Protein AF-0000000074068747 (afdb_homodimer)

Secondary structure (DSSP, 8-state):
-------------------------GGGG--S-GGGEEEEEEEEEE-S--SSHHHHHHHHHHHTTS--SEEEEE----SS-EEEE-TTS-EEEE----TTS---EEEEE-HHHHHH-S--EEEEE-SSSEEEEEEEEE--/-------------------------GGGG--S-GGGEEEEEEEEEE-S--SSHHHHHHHHHHHTTS--SEEEEE----SS-EEEE-TTS-EEEE----TTS---EEEEE-HHHHHH----EEEEE-SSSEEEEEEEEE--

pLDDT: mean 73.95, std 27.57, range [24.05, 98.62]

Radius of gyration: 25.62 Å; Cα contacts (8 Å, |Δi|>4): 587; chains: 2; bounding box: 151×48×39 Å

Foldseek 3Di:
DDCPVPPPDPDPPPPPPPPPPPPPVCCPVVPPPPPQDDDFFEAEDELLEQQDPVSVVVVVVVVVVDDHQKYKYKLHLHQDWDWDADPQQKIKTWDHAPPVSGMTIIMIGHNVQVVQWPDFPGWDDPDRHDIDTDTDHDRD/DDPPPPPPDPDPPPPPPPPPPPPPVCCVVVVPPPPQDDDFFEAEDELLEQQDPVSVVVVVVVVVVDDHQKYKYKLHLHQDWDWDADPQQKIKTKDHAPPVSGMTIIMIGHNVCVVQFPFWDGWDDPDRHDIDTGTDHDRD

Solvent-accessible surface area (backbone atoms only — not comparable to full-atom values): 15479 Å² total; per-residue (Å²): 136,83,82,75,76,75,76,76,72,76,80,77,72,79,72,78,69,77,71,68,80,70,81,69,63,54,74,63,65,52,69,54,70,81,82,60,58,51,74,44,31,41,28,20,33,52,53,76,43,41,66,42,70,68,40,44,50,51,49,53,61,54,49,72,75,49,88,55,35,33,32,28,32,23,28,25,29,15,82,55,69,43,78,46,75,44,94,84,44,35,35,39,33,34,36,40,22,46,98,84,52,47,32,2,18,28,35,39,34,29,36,73,42,60,72,72,33,71,33,57,58,63,69,41,70,80,46,39,41,27,25,35,36,44,40,40,44,70,64,127,138,84,79,76,76,75,75,76,73,77,78,76,72,78,71,77,68,75,71,68,81,68,81,70,62,38,72,63,66,52,69,54,69,83,80,59,58,48,75,43,31,42,27,20,33,53,53,75,43,41,65,42,70,66,40,44,49,52,49,53,61,54,49,71,74,48,88,55,34,32,33,26,31,24,28,26,29,16,83,55,70,44,77,48,75,46,94,86,46,34,36,38,33,35,36,39,22,48,98,84,52,47,31,2,21,29,36,40,34,30,36,72,40,62,71,71,24,70,34,61,59,62,74,41,69,79,45,40,43,26,25,34,36,44,36,38,42,67,66,128

Structure (mmCIF, N/CA/C/O backbone):
data_AF-0000000074068747-model_v1
#
loop_
_entity.id
_entity.type
_entity.pdbx_description
1 polymer 'Endonuclease/exonuclease/phosphatase domain-containing protein'
#
loop_
_atom_site.group_PDB
_atom_site.id
_atom_site.type_symbol
_atom_site.label_atom_id
_atom_site.label_alt_id
_atom_site.label_comp_id
_atom_site.label_asym_id
_atom_site.label_entity_id
_atom_site.label_seq_id
_atom_site.pdbx_PDB_ins_code
_atom_site.Cartn_x
_atom_site.Cartn_y
_atom_site.Cartn_z
_atom_site.occupancy
_atom_site.B_iso_or_equiv
_atom_site.auth_seq_id
_atom_site.auth_comp_id
_atom_site.auth_asym_id
_atom_site.auth_atom_id
_atom_site.pdbx_PDB_model_num
ATOM 1 N N . MET A 1 1 ? 75.938 8.883 11.5 1 28.73 1 MET A N 1
ATOM 2 C CA . MET A 1 1 ? 74.75 9.219 10.711 1 28.73 1 MET A CA 1
ATOM 3 C C . MET A 1 1 ? 73.688 8.188 10.914 1 28.73 1 MET A C 1
ATOM 5 O O . MET A 1 1 ? 73.812 7.035 10.516 1 28.73 1 MET A O 1
ATOM 9 N N . GLN A 1 2 ? 72.938 8.258 12.109 1 31.73 2 GLN A N 1
ATOM 10 C CA . GLN A 1 2 ? 72 7.379 12.758 1 31.73 2 GLN A CA 1
ATOM 11 C C . GLN A 1 2 ? 70.75 7.168 11.891 1 31.73 2 GLN A C 1
ATOM 13 O O . GLN A 1 2 ? 70.25 8.117 11.297 1 31.73 2 GLN A O 1
ATOM 18 N N . ASN A 1 3 ? 70.562 5.949 11.328 1 29.25 3 ASN A N 1
ATOM 19 C CA . ASN A 1 3 ? 69.562 5.316 10.492 1 29.25 3 ASN A CA 1
ATOM 20 C C . ASN A 1 3 ? 68.125 5.406 11.117 1 29.25 3 ASN A C 1
ATOM 22 O O . ASN A 1 3 ? 67.875 4.73 12.109 1 29.25 3 ASN A O 1
ATOM 26 N N . SER A 1 4 ? 67.562 6.613 11.312 1 29.44 4 SER A N 1
ATOM 27 C CA . SER A 1 4 ? 66.25 6.805 11.914 1 29.44 4 SER A CA 1
ATOM 28 C C . SER A 1 4 ? 65.188 6.113 11.102 1 29.44 4 SER A C 1
ATOM 30 O O . SER A 1 4 ? 64.875 6.488 9.961 1 29.44 4 SER A O 1
ATOM 32 N N . ASN A 1 5 ? 65.25 4.777 11.055 1 27.69 5 ASN A N 1
ATOM 33 C CA . ASN A 1 5 ? 64.25 4.023 10.336 1 27.69 5 ASN A CA 1
ATOM 34 C C . ASN A 1 5 ? 62.844 4.449 10.758 1 27.69 5 ASN A C 1
ATOM 36 O O . ASN A 1 5 ? 62.469 4.32 11.93 1 27.69 5 ASN A O 1
ATOM 40 N N . ARG A 1 6 ? 62.281 5.484 10.094 1 26.59 6 ARG A N 1
ATOM 41 C CA . ARG A 1 6 ? 60.938 6.02 10.195 1 26.59 6 ARG A CA 1
ATOM 42 C C . ARG A 1 6 ? 59.875 4.918 10.031 1 26.59 6 ARG A C 1
ATOM 44 O O . ARG A 1 6 ? 59.875 4.23 9.008 1 26.59 6 ARG A O 1
ATOM 51 N N . LYS A 1 7 ? 59.562 4.211 11.109 1 29.08 7 LYS A N 1
ATOM 52 C CA . LYS A 1 7 ? 58.469 3.242 11.172 1 29.08 7 LYS A CA 1
ATOM 53 C C . LYS A 1 7 ? 57.219 3.775 10.492 1 29.08 7 LYS A C 1
ATOM 55 O O . LYS A 1 7 ? 56.719 4.848 10.844 1 29.08 7 LYS A O 1
ATOM 60 N N . GLU A 1 8 ? 57.062 3.518 9.227 1 29.75 8 GLU A N 1
ATOM 61 C CA . GLU A 1 8 ? 55.844 3.799 8.445 1 29.75 8 GLU A CA 1
ATOM 62 C C . GLU A 1 8 ? 54.594 3.283 9.164 1 29.75 8 GLU A C 1
ATOM 64 O O . GLU A 1 8 ? 54.562 2.135 9.609 1 29.75 8 GLU A O 1
ATOM 69 N N . SER A 1 9 ? 53.938 4.145 9.906 1 28.38 9 SER A N 1
ATOM 70 C CA . SER A 1 9 ? 52.688 3.926 10.594 1 28.38 9 SER A CA 1
ATOM 71 C C . SER A 1 9 ? 51.656 3.229 9.688 1 28.38 9 SER A C 1
ATOM 73 O O . SER A 1 9 ? 51.562 3.545 8.5 1 28.38 9 SER A O 1
ATOM 75 N N . PRO A 1 10 ? 51.375 1.985 10.008 1 29.05 10 PRO A N 1
ATOM 76 C CA . PRO A 1 10 ? 50.438 1.186 9.227 1 29.05 10 PRO A CA 1
ATOM 77 C C . PRO A 1 10 ? 49.156 1.962 8.859 1 29.05 10 PRO A C 1
ATOM 79 O O . PRO A 1 10 ? 48.844 2.949 9.516 1 29.05 10 PRO A O 1
ATOM 82 N N . ASP A 1 11 ? 48.844 1.956 7.559 1 26.95 11 ASP A N 1
ATOM 83 C CA . ASP A 1 11 ? 47.688 2.48 6.82 1 26.95 11 ASP A CA 1
ATOM 84 C C . ASP A 1 11 ? 46.375 2.146 7.527 1 26.95 11 ASP A C 1
ATOM 86 O O . ASP A 1 11 ? 46.125 0.985 7.844 1 26.95 11 ASP A O 1
ATOM 90 N N . SER A 1 12 ? 45.938 3.025 8.492 1 25.81 12 SER A N 1
ATOM 91 C CA . SER A 1 12 ? 44.656 2.957 9.164 1 25.81 12 SER A CA 1
ATOM 92 C C . SER A 1 12 ? 43.531 2.648 8.172 1 25.81 12 SER A C 1
ATOM 94 O O . SER A 1 12 ? 43.281 3.432 7.254 1 25.81 12 SER A O 1
ATOM 96 N N . GLY A 1 13 ? 43.406 1.424 7.785 1 26.61 13 GLY A N 1
ATOM 97 C CA . GLY A 1 13 ? 42.25 0.974 7.008 1 26.61 13 GLY A CA 1
ATOM 98 C C . GLY A 1 13 ? 40.938 1.629 7.43 1 26.61 13 GLY A C 1
ATOM 99 O O . GLY A 1 13 ? 40.719 1.841 8.617 1 26.61 13 GLY A O 1
ATOM 100 N N . GLY A 1 14 ? 40.438 2.584 6.68 1 25.44 14 GLY A N 1
ATOM 101 C CA . GLY A 1 14 ? 39.156 3.314 6.754 1 25.44 14 GLY A CA 1
ATOM 102 C C . GLY A 1 14 ? 38 2.445 7.172 1 25.44 14 GLY A C 1
ATOM 103 O O . GLY A 1 14 ? 37.656 1.472 6.492 1 25.44 14 GLY A O 1
ATOM 104 N N . LYS A 1 15 ? 37.875 2.168 8.484 1 25.36 15 LYS A N 1
ATOM 105 C CA . LYS A 1 15 ? 36.656 1.516 9.023 1 25.36 15 LYS A CA 1
ATOM 106 C C . LYS A 1 15 ? 35.406 2.156 8.469 1 25.36 15 LYS A C 1
ATOM 108 O O . LYS A 1 15 ? 35.188 3.363 8.609 1 25.36 15 LYS A O 1
ATOM 113 N N . LEU A 1 16 ? 34.906 1.688 7.402 1 26.58 16 LEU A N 1
ATOM 114 C CA . LEU A 1 16 ? 33.531 1.985 6.98 1 26.58 16 LEU A CA 1
ATOM 115 C C . LEU A 1 16 ? 32.562 1.903 8.156 1 26.58 16 LEU A C 1
ATOM 117 O O . LEU A 1 16 ? 32.438 0.847 8.781 1 26.58 16 LEU A O 1
ATOM 121 N N . GLY A 1 17 ? 32.656 2.811 9.094 1 24.05 17 GLY A N 1
ATOM 122 C CA . GLY A 1 17 ? 31.688 2.869 10.195 1 24.05 17 GLY A CA 1
ATOM 123 C C . GLY A 1 17 ? 30.266 2.617 9.75 1 24.05 17 GLY A C 1
ATOM 124 O O . GLY A 1 17 ? 29.797 3.189 8.766 1 24.05 17 GLY A O 1
ATOM 125 N N . THR A 1 18 ? 29.797 1.445 9.852 1 27.09 18 THR A N 1
ATOM 126 C CA . THR A 1 18 ? 28.375 1.114 9.766 1 27.09 18 THR A CA 1
ATOM 127 C C . THR A 1 18 ? 27.547 2.02 10.68 1 27.09 18 THR A C 1
ATOM 129 O O . THR A 1 18 ? 27.688 1.964 11.906 1 27.09 18 THR A O 1
ATOM 132 N N . VAL A 1 19 ? 27.594 3.314 10.445 1 26 19 VAL A N 1
ATOM 133 C CA . VAL A 1 19 ? 26.734 4.172 11.25 1 26 19 VAL A CA 1
ATOM 134 C C . VAL A 1 19 ? 25.359 3.506 11.422 1 26 19 VAL A C 1
ATOM 136 O O . VAL A 1 19 ? 24.734 3.111 10.445 1 26 19 VAL A O 1
ATOM 139 N N . ALA A 1 20 ? 25.172 2.836 12.492 1 28.95 20 ALA A N 1
ATOM 140 C CA . ALA A 1 20 ? 23.828 2.404 12.875 1 28.95 20 ALA A CA 1
ATOM 141 C C . ALA A 1 20 ? 22.828 3.553 12.773 1 28.95 20 ALA A C 1
ATOM 143 O O . ALA A 1 20 ? 23.078 4.656 13.258 1 28.95 20 ALA A O 1
ATOM 144 N N . PRO A 1 21 ? 22.141 3.715 11.758 1 29.75 21 PRO A N 1
ATOM 145 C CA . PRO A 1 21 ? 21.156 4.793 11.75 1 29.75 21 PRO A CA 1
ATOM 146 C C . PRO A 1 21 ? 20.469 4.973 13.102 1 29.75 21 PRO A C 1
ATOM 148 O O . PRO A 1 21 ? 19.969 4 13.68 1 29.75 21 PRO A O 1
ATOM 151 N N . GLY A 1 22 ? 20.938 5.645 14.055 1 28.34 22 GLY A N 1
ATOM 152 C CA . GLY A 1 22 ? 20.312 6.031 15.305 1 28.34 22 GLY A CA 1
ATOM 153 C C . GLY A 1 22 ? 18.828 6.367 15.156 1 28.34 22 GLY A C 1
ATOM 154 O O . GLY A 1 22 ? 18.406 6.867 14.109 1 28.34 22 GLY A O 1
ATOM 155 N N . LYS A 1 23 ? 17.969 5.656 15.852 1 33.41 23 LYS A N 1
ATOM 156 C CA . LYS A 1 23 ? 16.531 5.902 16.031 1 33.41 23 LYS A CA 1
ATOM 157 C C . LYS A 1 23 ? 16.266 7.371 16.344 1 33.41 23 LYS A C 1
ATOM 159 O O . LYS A 1 23 ? 16.281 7.781 17.5 1 33.41 23 LYS A O 1
ATOM 164 N N . THR A 1 24 ? 16.891 8.32 15.828 1 32.66 24 THR A N 1
ATOM 165 C CA . THR A 1 24 ? 16.359 9.617 16.234 1 32.66 24 THR A CA 1
ATOM 166 C C . THR A 1 24 ? 14.828 9.633 16.156 1 32.66 24 THR A C 1
ATOM 168 O O . THR A 1 24 ? 14.25 9.312 15.117 1 32.66 24 THR A O 1
ATOM 171 N N . ASP A 1 25 ? 14.102 9.422 17.25 1 34.59 25 ASP A N 1
ATOM 172 C CA . ASP A 1 25 ? 12.664 9.578 17.453 1 34.59 25 ASP A CA 1
ATOM 173 C C . ASP A 1 25 ? 12.141 10.836 16.75 1 34.59 25 ASP A C 1
ATOM 175 O O . ASP A 1 25 ? 12.367 11.953 17.234 1 34.59 25 ASP A O 1
ATOM 179 N N . LEU A 1 26 ? 12.414 10.961 15.641 1 36 26 LEU A N 1
ATOM 180 C CA . LEU A 1 26 ? 11.891 12.07 14.844 1 36 26 LEU A CA 1
ATOM 181 C C . LEU A 1 26 ? 10.547 12.539 15.391 1 36 26 LEU A C 1
ATOM 183 O O . LEU A 1 26 ? 9.953 13.484 14.859 1 36 26 LEU A O 1
ATOM 187 N N . TRP A 1 27 ? 9.812 11.703 16.25 1 38.66 27 TRP A N 1
ATOM 188 C CA . TRP A 1 27 ? 8.711 12.297 16.984 1 38.66 27 TRP A CA 1
ATOM 189 C C . TRP A 1 27 ? 9.109 13.648 17.578 1 38.66 27 TRP A C 1
ATOM 191 O O . TRP A 1 27 ? 8.289 14.57 17.641 1 38.66 27 TRP A O 1
ATOM 201 N N . GLU A 1 28 ? 10.258 13.664 17.875 1 41.75 28 GLU A N 1
ATOM 202 C CA . GLU A 1 28 ? 10.688 14.828 18.656 1 41.75 28 GLU A CA 1
ATOM 203 C C . GLU A 1 28 ? 10.859 16.047 17.766 1 41.75 28 GLU A C 1
ATOM 205 O O . GLU A 1 28 ? 10.953 17.172 18.266 1 41.75 28 GLU A O 1
ATOM 210 N N . SER A 1 29 ? 11.07 15.727 16.562 1 41.84 29 SER A N 1
ATOM 211 C CA . SER A 1 29 ? 11.445 16.969 15.875 1 41.84 29 SER A CA 1
ATOM 212 C C . SER A 1 29 ? 10.219 17.828 15.602 1 41.84 29 SER A C 1
ATOM 214 O O . SER A 1 29 ? 10.344 18.953 15.094 1 41.84 29 SER A O 1
ATOM 216 N N . CYS A 1 30 ? 9.078 17.172 15.336 1 44.22 30 CYS A N 1
ATOM 217 C CA . CYS A 1 30 ? 7.957 18.078 15.18 1 44.22 30 CYS A CA 1
ATOM 218 C C . CYS A 1 30 ? 7.711 18.859 16.469 1 44.22 30 CYS A C 1
ATOM 220 O O . CYS A 1 30 ? 7.281 18.297 17.469 1 44.22 30 CYS A O 1
ATOM 222 N N . ARG A 1 31 ? 8.547 19.703 16.75 1 42.81 31 ARG A N 1
ATOM 223 C CA . ARG A 1 31 ? 8.422 20.625 17.891 1 42.81 31 ARG A CA 1
ATOM 224 C C . ARG A 1 31 ? 7.008 21.188 17.984 1 42.81 31 ARG A C 1
ATOM 226 O O . ARG A 1 31 ? 6.762 22.125 18.734 1 42.81 31 ARG A O 1
ATOM 233 N N . LEU A 1 32 ? 6.238 20.953 16.906 1 47.22 32 LEU A N 1
ATOM 234 C CA . LEU A 1 32 ? 4.957 21.609 17.141 1 47.22 32 LEU A CA 1
ATOM 235 C C . LEU A 1 32 ? 4.254 21.031 18.359 1 47.22 32 LEU A C 1
ATOM 237 O O . LEU A 1 32 ? 4.508 19.875 18.734 1 47.22 32 LEU A O 1
ATOM 241 N N . PRO A 1 33 ? 3.598 21.891 19.078 1 44 33 PRO A N 1
ATOM 242 C CA . PRO A 1 33 ? 2.818 21.344 20.188 1 44 33 PRO A CA 1
ATOM 243 C C . PRO A 1 33 ? 2.105 20.031 19.812 1 44 33 PRO A C 1
ATOM 245 O O . PRO A 1 33 ? 1.809 19.812 18.641 1 44 33 PRO A O 1
ATOM 248 N N . LYS A 1 34 ? 2.342 19 20.656 1 47.19 34 LYS A N 1
ATOM 249 C CA . LYS A 1 34 ? 1.766 17.656 20.609 1 47.19 34 LYS A CA 1
ATOM 250 C C . LYS A 1 34 ? 0.432 17.656 19.875 1 47.19 34 LYS A C 1
ATOM 252 O O . LYS A 1 34 ? 0.02 16.625 19.328 1 47.19 34 LYS A O 1
ATOM 257 N N . ARG A 1 35 ? -0.272 18.641 20 1 46.91 35 ARG A N 1
ATOM 258 C CA . ARG A 1 35 ? -1.705 18.609 19.719 1 46.91 35 ARG A CA 1
ATOM 259 C C . ARG A 1 35 ? -1.979 18.266 18.266 1 46.91 35 ARG A C 1
ATOM 261 O O . ARG A 1 35 ? -3.025 17.688 17.938 1 46.91 35 ARG A O 1
ATOM 268 N N . LYS A 1 36 ? -1.082 18.703 17.203 1 54.53 36 LYS A N 1
ATOM 269 C CA . LYS A 1 36 ? -1.742 18.641 15.891 1 54.53 36 LYS A CA 1
ATOM 270 C C . LYS A 1 36 ? -1.07 17.625 14.977 1 54.53 36 LYS A C 1
ATOM 272 O O . LYS A 1 36 ? -1.056 17.797 13.758 1 54.53 3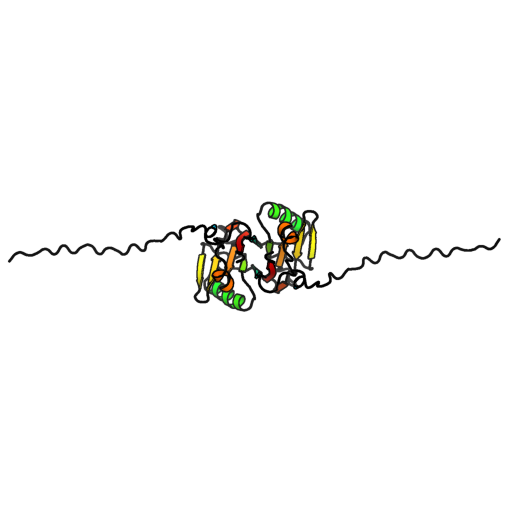6 LYS A O 1
ATOM 277 N N . ARG A 1 37 ? -0.456 16.562 15.641 1 57.88 37 ARG A N 1
ATOM 278 C CA . ARG A 1 37 ? 0.19 15.578 14.781 1 57.88 37 ARG A CA 1
ATOM 279 C C . ARG A 1 37 ? -0.771 14.445 14.422 1 57.88 37 ARG A C 1
ATOM 281 O O . ARG A 1 37 ? -1.458 13.914 15.297 1 57.88 37 ARG A O 1
ATOM 288 N N . THR A 1 38 ? -1.01 14.406 13.102 1 67.94 38 THR A N 1
ATOM 289 C CA . THR A 1 38 ? -1.829 13.273 12.695 1 67.94 38 THR A CA 1
ATOM 290 C C . THR A 1 38 ? -0.957 12.141 12.164 1 67.94 38 THR A C 1
ATOM 292 O O . THR A 1 38 ? -0.083 12.367 11.32 1 67.94 38 THR A O 1
ATOM 295 N N . ARG A 1 39 ? -0.962 10.992 12.969 1 76.81 39 ARG A N 1
ATOM 296 C CA . ARG A 1 39 ? -0.274 9.781 12.531 1 76.81 39 ARG A CA 1
ATOM 297 C C . ARG A 1 39 ? -1.181 8.922 11.656 1 76.81 39 ARG A C 1
ATOM 299 O O . ARG A 1 39 ? -2.332 8.664 12.016 1 76.81 39 ARG A O 1
ATOM 306 N N . ILE A 1 40 ? -0.653 8.617 10.477 1 82.06 40 ILE A N 1
ATOM 307 C CA . ILE A 1 40 ? -1.385 7.73 9.578 1 82.06 40 ILE A CA 1
ATOM 308 C C . ILE A 1 40 ? -0.591 6.441 9.367 1 82.06 40 ILE A C 1
ATOM 310 O O . ILE A 1 40 ? 0.586 6.484 9.008 1 82.06 40 ILE A O 1
ATOM 314 N N . SER A 1 41 ? -1.213 5.27 9.727 1 89.69 41 SER A N 1
ATOM 315 C CA . SER A 1 41 ? -0.604 3.965 9.5 1 89.69 41 SER A CA 1
ATOM 316 C C . SER A 1 41 ? -1.032 3.387 8.156 1 89.69 41 SER A C 1
ATOM 318 O O . SER A 1 41 ? -2.189 2.998 7.98 1 89.69 41 SER A O 1
ATOM 320 N N . ASN A 1 42 ? -0.096 3.35 7.238 1 91.06 42 ASN A N 1
ATOM 321 C CA . ASN A 1 42 ? -0.321 2.768 5.918 1 91.06 42 ASN A CA 1
ATOM 322 C C . ASN A 1 42 ? 0.244 1.354 5.824 1 91.06 42 ASN A C 1
ATOM 324 O O . ASN A 1 42 ? 1.419 1.129 6.121 1 91.06 42 ASN A O 1
ATOM 328 N N . CYS A 1 43 ? -0.588 0.421 5.434 1 96.12 43 CYS A N 1
ATOM 329 C CA . CYS A 1 43 ? -0.147 -0.959 5.266 1 96.12 43 CYS A CA 1
ATOM 330 C C . CYS A 1 43 ? -0.279 -1.4 3.811 1 96.12 43 CYS A C 1
ATOM 332 O O . CYS A 1 43 ? -1.096 -0.859 3.064 1 96.12 43 CYS A O 1
ATOM 334 N N . THR A 1 44 ? 0.575 -2.26 3.402 1 97.69 44 THR A N 1
ATOM 335 C CA . THR A 1 44 ? 0.444 -2.988 2.146 1 97.69 44 THR A CA 1
ATOM 336 C C . THR A 1 44 ? 0.297 -4.484 2.402 1 97.69 44 THR A C 1
ATOM 338 O O . THR A 1 44 ? 0.92 -5.027 3.316 1 97.69 44 THR A O 1
ATOM 341 N N . TYR A 1 45 ? -0.537 -5.094 1.622 1 98.44 45 TYR A N 1
ATOM 342 C CA . TYR A 1 45 ? -0.91 -6.477 1.902 1 98.44 45 TYR A CA 1
ATOM 343 C C . TYR A 1 45 ? -1.188 -7.238 0.612 1 98.44 45 TYR A C 1
ATOM 345 O O . TYR A 1 45 ? -2.023 -6.82 -0.194 1 98.44 45 TYR A O 1
ATOM 353 N N . ASN A 1 46 ? -0.462 -8.281 0.378 1 98.38 46 ASN A N 1
ATOM 354 C CA . ASN A 1 46 ? -0.815 -9.219 -0.685 1 98.38 46 ASN A CA 1
ATOM 355 C C . ASN A 1 46 ? -1.903 -10.188 -0.237 1 98.38 46 ASN A C 1
ATOM 357 O O . ASN A 1 46 ? -1.65 -11.078 0.58 1 98.38 46 ASN A O 1
ATOM 361 N N . ALA A 1 47 ? -3.043 -10.062 -0.852 1 98 47 ALA A N 1
ATOM 362 C CA . ALA A 1 47 ? -4.203 -10.812 -0.383 1 98 47 ALA A CA 1
ATOM 363 C C . ALA A 1 47 ? -4.246 -12.203 -1.005 1 98 47 ALA A C 1
ATOM 365 O O . ALA A 1 47 ? -5.031 -13.055 -0.585 1 98 47 ALA A O 1
ATOM 366 N N . ARG A 1 48 ? -3.475 -12.461 -1.996 1 96 48 ARG A N 1
ATOM 367 C CA . ARG A 1 48 ? -3.445 -13.695 -2.766 1 96 48 ARG A CA 1
ATOM 368 C C . ARG A 1 48 ? -4.742 -13.891 -3.543 1 96 48 ARG A C 1
ATOM 370 O O . ARG A 1 48 ? -4.719 -14.195 -4.738 1 96 48 ARG A O 1
ATOM 377 N N . THR A 1 49 ? -5.906 -13.727 -2.867 1 97.69 49 THR A N 1
ATOM 378 C CA . THR A 1 49 ? -7.195 -13.656 -3.543 1 97.69 49 THR A CA 1
ATOM 379 C C . THR A 1 49 ? -8.266 -13.078 -2.617 1 97.69 49 THR A C 1
ATOM 381 O O . THR A 1 49 ? -8.234 -13.312 -1.408 1 97.69 49 THR A O 1
ATOM 384 N N . LEU A 1 50 ? -9.172 -12.352 -3.219 1 98.19 50 LEU A N 1
ATOM 385 C CA . LEU A 1 50 ? -10.375 -11.867 -2.559 1 98.19 50 LEU A CA 1
ATOM 386 C C . LEU A 1 50 ? -11.602 -12.094 -3.432 1 98.19 50 LEU A C 1
ATOM 388 O O . LEU A 1 50 ? -12.547 -11.297 -3.402 1 98.19 50 LEU A O 1
ATOM 392 N N . ALA A 1 51 ? -11.539 -13.125 -4.188 1 96.88 51 ALA A N 1
ATOM 393 C CA . ALA A 1 51 ? -12.586 -13.391 -5.176 1 96.88 51 ALA A CA 1
ATOM 394 C C . ALA A 1 51 ? -13.844 -13.945 -4.508 1 96.88 51 ALA A C 1
ATOM 396 O O . ALA A 1 51 ? -14.93 -13.898 -5.086 1 96.88 51 ALA A O 1
ATOM 397 N N . SER A 1 52 ? -13.703 -14.461 -3.293 1 97.06 52 SER A N 1
ATOM 398 C CA . SER A 1 52 ? -14.844 -15.039 -2.594 1 97.06 52 SER A CA 1
ATOM 399 C C . SER A 1 52 ? -15.148 -14.281 -1.308 1 97.06 52 SER A C 1
ATOM 401 O O . SER A 1 52 ? -14.273 -13.625 -0.746 1 97.06 52 SER A O 1
ATOM 403 N N . ASP A 1 53 ? -16.391 -14.523 -0.847 1 96.25 53 ASP A N 1
ATOM 404 C CA . ASP A 1 53 ? -16.781 -13.93 0.427 1 96.25 53 ASP A CA 1
ATOM 405 C C . ASP A 1 53 ? -15.93 -14.477 1.573 1 96.25 53 ASP A C 1
ATOM 407 O O . ASP A 1 53 ? -15.586 -13.742 2.502 1 96.25 53 ASP A O 1
ATOM 411 N N . ALA A 1 54 ? -15.68 -15.68 1.469 1 97.75 54 ALA A N 1
ATOM 412 C CA . ALA A 1 54 ? -14.867 -16.312 2.506 1 97.75 54 ALA A CA 1
ATOM 413 C C . ALA A 1 54 ? -13.477 -15.672 2.572 1 97.75 54 ALA A C 1
ATOM 415 O O . ALA A 1 54 ? -12.945 -15.445 3.66 1 97.75 54 ALA A O 1
ATOM 416 N N . ALA A 1 55 ? -12.945 -15.414 1.436 1 98.12 55 ALA A N 1
ATOM 417 C CA . ALA A 1 55 ? -11.625 -14.781 1.375 1 98.12 55 ALA A CA 1
ATOM 418 C C . ALA A 1 55 ? -11.664 -13.367 1.945 1 98.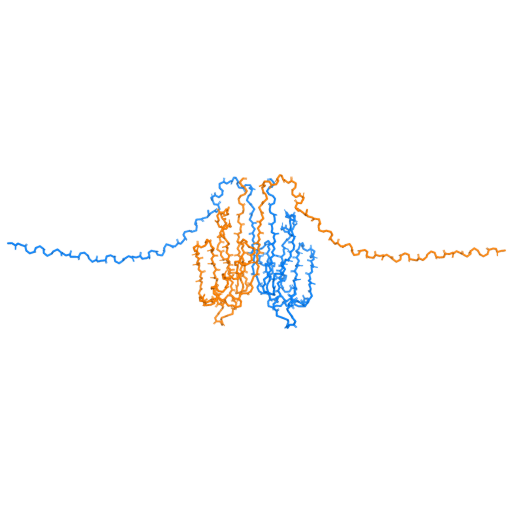12 55 ALA A C 1
ATOM 420 O O . ALA A 1 55 ? -10.734 -12.945 2.633 1 98.12 55 ALA A O 1
ATOM 421 N N . ILE A 1 56 ? -12.68 -12.703 1.693 1 97.94 56 ILE A N 1
ATOM 422 C CA . ILE A 1 56 ? -12.852 -11.352 2.213 1 97.94 56 ILE A CA 1
ATOM 423 C C . ILE A 1 56 ? -13.008 -11.398 3.73 1 97.94 56 ILE A C 1
ATOM 425 O O . ILE A 1 56 ? -12.414 -10.586 4.445 1 97.94 56 ILE A O 1
ATOM 429 N N . GLU A 1 57 ? -13.758 -12.328 4.152 1 97.19 57 GLU A N 1
ATOM 430 C CA . GLU A 1 57 ? -13.914 -12.492 5.594 1 97.19 57 GLU A CA 1
ATOM 431 C C . GLU A 1 57 ? -12.578 -12.773 6.27 1 97.19 57 GLU A C 1
ATOM 433 O O . GLU A 1 57 ? -12.281 -12.219 7.328 1 97.19 57 GLU A O 1
ATOM 438 N N . ASP A 1 58 ? -11.836 -13.617 5.695 1 97.31 58 ASP A N 1
ATOM 439 C CA . ASP A 1 58 ? -10.508 -13.922 6.23 1 97.31 58 ASP A CA 1
ATOM 440 C C . ASP A 1 58 ? -9.648 -12.664 6.297 1 97.31 58 ASP A C 1
ATOM 442 O O . ASP A 1 58 ? -8.93 -12.453 7.277 1 97.31 58 ASP A O 1
ATOM 446 N N . LEU A 1 59 ? -9.664 -11.891 5.277 1 97.56 59 LEU A N 1
ATOM 447 C CA . LEU A 1 59 ? -8.953 -10.617 5.273 1 97.56 59 LEU A CA 1
ATOM 448 C C . LEU A 1 59 ? -9.375 -9.75 6.453 1 97.56 59 LEU A C 1
ATOM 450 O O . LEU A 1 59 ? -8.531 -9.18 7.148 1 97.56 59 LEU A O 1
ATOM 454 N N . MET A 1 60 ? -10.641 -9.68 6.633 1 96.88 60 MET A N 1
ATOM 455 C CA . MET A 1 60 ? -11.164 -8.82 7.695 1 96.88 60 MET A CA 1
ATOM 456 C C . MET A 1 60 ? -10.703 -9.312 9.062 1 96.88 60 MET A C 1
ATOM 458 O O . MET A 1 60 ? -10.367 -8.508 9.93 1 96.88 60 MET A O 1
ATOM 462 N N . ILE A 1 61 ? -10.703 -10.555 9.227 1 95.94 61 ILE A N 1
ATOM 463 C CA . ILE A 1 61 ? -10.234 -11.141 10.477 1 95.94 61 ILE A CA 1
ATOM 464 C C . ILE A 1 61 ? -8.758 -10.797 10.695 1 95.94 61 ILE A C 1
ATOM 466 O O . ILE A 1 61 ? -8.367 -10.391 11.781 1 95.94 61 ILE A O 1
ATOM 470 N N . ARG A 1 62 ? -7.984 -10.883 9.695 1 95.69 62 ARG A N 1
ATOM 471 C CA . ARG A 1 62 ? -6.555 -10.594 9.789 1 95.69 62 ARG A CA 1
ATOM 472 C C . ARG A 1 62 ? -6.316 -9.102 10 1 95.69 62 ARG A C 1
ATOM 474 O O . ARG A 1 62 ? -5.441 -8.711 10.781 1 95.69 62 ARG A O 1
ATOM 481 N N . ALA A 1 63 ? -7.086 -8.312 9.297 1 95.44 63 ALA A N 1
ATOM 482 C CA . ALA A 1 63 ? -6.934 -6.863 9.391 1 95.44 63 ALA A CA 1
ATOM 483 C C . ALA A 1 63 ? -7.168 -6.375 10.812 1 95.44 63 ALA A C 1
ATOM 485 O O . ALA A 1 63 ? -6.559 -5.395 11.25 1 95.44 63 ALA A O 1
ATOM 486 N N . ARG A 1 64 ? -7.961 -6.988 11.484 1 93.19 64 ARG A N 1
ATOM 487 C CA . ARG A 1 64 ? -8.289 -6.578 12.844 1 93.19 64 ARG A CA 1
ATOM 488 C C . ARG A 1 64 ? -7.09 -6.73 13.773 1 93.19 64 ARG A C 1
ATOM 490 O O . ARG A 1 64 ? -7.051 -6.133 14.852 1 93.19 64 ARG A O 1
ATOM 497 N N . LYS A 1 65 ? -6.145 -7.48 13.328 1 93.81 65 LYS A N 1
ATOM 498 C CA . LYS A 1 65 ? -4.953 -7.707 14.141 1 93.81 65 LYS A CA 1
ATOM 499 C C . LYS A 1 65 ? -3.834 -6.742 13.758 1 93.81 65 LYS A C 1
ATOM 501 O O . LYS A 1 65 ? -2.746 -6.785 14.336 1 93.81 65 LYS A O 1
ATOM 506 N N . ILE A 1 66 ? -4.047 -5.969 12.828 1 92.75 66 ILE A N 1
ATOM 507 C CA . ILE A 1 66 ? -3.064 -5.031 12.289 1 92.75 66 ILE A CA 1
ATOM 508 C C . ILE A 1 66 ? -3.453 -3.605 12.664 1 92.75 66 ILE A C 1
ATOM 510 O O . ILE A 1 66 ? -4.629 -3.238 12.609 1 92.75 66 ILE A O 1
ATOM 514 N N . LYS A 1 67 ? -2.523 -2.861 13.141 1 91.25 67 LYS A N 1
ATOM 515 C CA . LYS A 1 67 ? -2.754 -1.427 13.273 1 91.25 67 LYS A CA 1
ATOM 516 C C . LYS A 1 67 ? -2.67 -0.728 11.922 1 91.25 67 LYS A C 1
ATOM 518 O O . LYS A 1 67 ? -1.601 -0.671 11.312 1 91.25 67 LYS A O 1
ATOM 523 N N . TYR A 1 68 ? -3.814 -0.231 11.523 1 92.5 68 TYR A N 1
ATOM 524 C CA . TYR A 1 68 ? -3.812 0.423 10.219 1 92.5 68 TYR A CA 1
ATOM 525 C C . TYR A 1 68 ? -4.863 1.525 10.164 1 92.5 68 TYR A C 1
ATOM 527 O O . TYR A 1 68 ? -5.871 1.472 10.875 1 92.5 68 TYR A O 1
ATOM 535 N N . ASP A 1 69 ? -4.559 2.582 9.422 1 89.69 69 ASP A N 1
ATOM 536 C CA . ASP A 1 69 ? -5.594 3.492 8.938 1 89.69 69 ASP A CA 1
ATOM 537 C C . ASP A 1 69 ? -6.035 3.123 7.527 1 89.69 69 ASP A C 1
ATOM 539 O O . ASP A 1 69 ? -7.223 3.199 7.199 1 89.69 69 ASP A O 1
ATOM 543 N N . VAL A 1 70 ? -5.078 2.656 6.707 1 92.12 70 VAL A N 1
ATOM 544 C CA . VAL A 1 70 ? -5.336 2.213 5.34 1 92.12 70 VAL A CA 1
ATOM 545 C C . VAL A 1 70 ? -4.496 0.977 5.027 1 92.12 70 VAL A C 1
ATOM 547 O O . VAL A 1 70 ? -3.322 0.906 5.402 1 92.12 70 VAL A O 1
ATOM 550 N N . ILE A 1 71 ? -5.078 -0.004 4.383 1 95.94 71 ILE A N 1
ATOM 551 C CA . ILE A 1 71 ? -4.352 -1.134 3.811 1 95.94 71 ILE A CA 1
ATOM 552 C C . ILE A 1 71 ? -4.488 -1.115 2.289 1 95.94 71 ILE A C 1
ATOM 554 O O . ILE A 1 71 ? -5.602 -1.199 1.759 1 95.94 71 ILE A O 1
ATOM 558 N N . GLY A 1 72 ? -3.318 -0.899 1.602 1 96.75 72 GLY A N 1
ATOM 559 C CA . GLY A 1 72 ? -3.299 -1.189 0.177 1 96.75 72 GLY A CA 1
ATOM 560 C C . GLY A 1 72 ? -3.238 -2.674 -0.129 1 96.75 72 GLY A C 1
ATOM 561 O O . GLY A 1 72 ? -2.404 -3.395 0.425 1 96.75 72 GLY A O 1
ATOM 562 N N . LEU A 1 73 ? -4.109 -3.15 -0.975 1 98.38 73 LEU A N 1
ATOM 563 C CA . LEU A 1 73 ? -4.234 -4.574 -1.271 1 98.38 73 LEU A CA 1
ATOM 564 C C . LEU A 1 73 ? -3.766 -4.879 -2.689 1 98.38 73 LEU A C 1
ATOM 566 O O . LEU A 1 73 ? -4.023 -4.102 -3.613 1 98.38 73 LEU A O 1
ATOM 570 N N . THR A 1 74 ? -3.061 -5.988 -2.883 1 98.62 74 THR A N 1
ATOM 571 C CA . THR A 1 74 ? -2.734 -6.504 -4.207 1 98.62 74 THR A CA 1
ATOM 572 C C . THR A 1 74 ? -3.156 -7.965 -4.332 1 98.62 74 THR A C 1
ATOM 574 O O . THR A 1 74 ? -3.467 -8.617 -3.334 1 98.62 74 THR A O 1
ATOM 577 N N . GLU A 1 75 ? -3.225 -8.453 -5.523 1 98.25 75 GLU A N 1
ATOM 578 C CA . GLU A 1 75 ? -3.662 -9.812 -5.852 1 98.25 75 GLU A CA 1
ATOM 579 C C . GLU A 1 75 ? -5.039 -10.102 -5.266 1 98.25 75 GLU A C 1
ATOM 581 O O . GLU A 1 75 ? -5.23 -11.109 -4.586 1 98.25 75 GLU A O 1
ATOM 586 N N . THR A 1 76 ? -5.918 -9.188 -5.488 1 98.56 76 THR A N 1
ATOM 587 C CA . THR A 1 76 ? -7.277 -9.391 -4.992 1 98.56 76 THR A CA 1
ATOM 588 C C . THR A 1 76 ? -8.047 -10.352 -5.891 1 98.56 76 THR A C 1
ATOM 590 O O . THR A 1 76 ? -8.977 -11.023 -5.441 1 98.56 76 THR A O 1
ATOM 593 N N . ARG A 1 77 ? -7.754 -10.359 -7.164 1 98.38 77 ARG A N 1
ATOM 594 C CA . ARG A 1 77 ? -8.258 -11.297 -8.164 1 98.38 77 ARG A CA 1
ATOM 595 C C . ARG A 1 77 ? -9.773 -11.203 -8.297 1 98.38 77 ARG A C 1
ATOM 597 O O . ARG A 1 77 ? -10.438 -12.188 -8.609 1 98.38 77 ARG A O 1
ATOM 604 N N . GLN A 1 78 ? -10.211 -10.023 -7.969 1 97.75 78 GLN A N 1
ATOM 605 C CA . GLN A 1 78 ? -11.641 -9.766 -8.125 1 97.75 78 GLN A CA 1
ATOM 606 C C . GLN A 1 78 ? -12.016 -9.57 -9.586 1 97.75 78 GLN A C 1
ATOM 608 O O . GLN A 1 78 ? -11.367 -8.797 -10.305 1 97.75 78 GLN A O 1
ATOM 613 N N . ARG A 1 79 ? -13.023 -10.219 -10 1 97.06 79 ARG A N 1
ATOM 614 C CA . ARG A 1 79 ? -13.43 -10.125 -11.398 1 97.06 79 ARG A CA 1
ATOM 615 C C . ARG A 1 79 ? -14.297 -8.898 -11.633 1 97.06 79 ARG A C 1
ATOM 617 O O . ARG A 1 79 ? -14.328 -8.359 -12.742 1 97.06 79 ARG A O 1
ATOM 624 N N . HIS A 1 80 ? -14.969 -8.43 -10.578 1 96.38 80 HIS A N 1
ATOM 625 C CA . HIS A 1 80 ? -15.805 -7.238 -10.633 1 96.38 80 HIS A CA 1
ATOM 626 C C . HIS A 1 80 ? -15.445 -6.262 -9.516 1 96.38 80 HIS A C 1
ATOM 628 O O . HIS A 1 80 ? -15.094 -6.68 -8.406 1 96.38 80 HIS A O 1
ATOM 634 N N . PRO A 1 81 ? -15.539 -5.035 -9.93 1 95.44 81 PRO A N 1
ATOM 635 C CA . PRO A 1 81 ? -15.273 -4.078 -8.852 1 95.44 81 PRO A CA 1
ATOM 636 C C . PRO A 1 81 ? -16.203 -4.25 -7.66 1 95.44 81 PRO A C 1
ATOM 638 O O . PRO A 1 81 ? -17.359 -4.676 -7.824 1 95.44 81 PRO A O 1
ATOM 641 N N . LEU A 1 82 ? -15.633 -3.949 -6.488 1 95.25 82 LEU A N 1
ATOM 642 C CA . LEU A 1 82 ? -16.406 -4.07 -5.262 1 95.25 82 LEU A CA 1
ATOM 643 C C . LEU A 1 82 ? -16.188 -2.865 -4.355 1 95.25 82 LEU A C 1
ATOM 645 O O . LEU A 1 82 ? -15.055 -2.406 -4.191 1 95.25 82 LEU A O 1
ATOM 649 N N . SER A 1 83 ? -17.234 -2.266 -3.895 1 93.5 83 SER A N 1
ATOM 650 C CA . SER A 1 83 ? -17.234 -1.265 -2.832 1 93.5 83 SER A CA 1
ATOM 651 C C . SER A 1 83 ? -18.172 -1.662 -1.696 1 93.5 83 SER A C 1
ATOM 653 O O . SER A 1 83 ? -19.359 -1.916 -1.921 1 93.5 83 SER A O 1
ATOM 655 N N . ALA A 1 84 ? -17.578 -1.78 -0.565 1 92.75 84 ALA A N 1
ATOM 656 C CA . ALA A 1 84 ? -18.375 -2.227 0.572 1 92.75 84 ALA A CA 1
ATOM 657 C C . ALA A 1 84 ? -18.062 -1.414 1.822 1 92.75 84 ALA A C 1
ATOM 659 O O . ALA A 1 84 ? -16.906 -1.039 2.045 1 92.75 84 ALA A O 1
ATOM 660 N N . VAL A 1 85 ? -19.094 -1.164 2.578 1 91.31 85 VAL A N 1
ATOM 661 C CA . VAL A 1 85 ? -18.969 -0.566 3.902 1 91.31 85 VAL A CA 1
ATOM 662 C C . VAL A 1 85 ? -19.5 -1.533 4.961 1 91.31 85 VAL A C 1
ATOM 664 O O . VAL A 1 85 ? -20.625 -2.027 4.852 1 91.31 85 VAL A O 1
ATOM 667 N N . TYR A 1 86 ? -18.688 -1.715 5.895 1 91.88 86 TYR A N 1
ATOM 668 C CA . TYR A 1 86 ? -19.047 -2.682 6.926 1 91.88 86 TYR A CA 1
ATOM 669 C C . TYR A 1 86 ? -19.594 -1.98 8.164 1 91.88 86 TYR A C 1
ATOM 671 O O . TYR A 1 86 ? -19.359 -0.785 8.359 1 91.88 86 TYR A O 1
ATOM 679 N N . ASP A 1 87 ? -20.312 -2.736 9.008 1 91.06 87 ASP A N 1
ATOM 680 C CA . ASP A 1 87 ? -20.922 -2.186 10.211 1 91.06 87 ASP A CA 1
ATOM 681 C C . ASP A 1 87 ? -19.859 -1.676 11.188 1 91.06 87 ASP A C 1
ATOM 683 O O . ASP A 1 87 ? -20.109 -0.752 11.961 1 91.06 87 ASP A O 1
ATOM 687 N N . THR A 1 88 ? -18.766 -2.256 11.102 1 88.69 88 THR A N 1
ATOM 688 C CA . THR A 1 88 ? -17.672 -1.888 12 1 88.69 88 THR A CA 1
ATOM 689 C C . THR A 1 88 ? -17.047 -0.563 11.57 1 88.69 88 THR A C 1
ATOM 691 O O . THR A 1 88 ? -16.219 0.003 12.297 1 88.69 88 THR A O 1
ATOM 694 N N . GLY A 1 89 ? -17.406 -0.022 10.391 1 87.19 89 GLY A N 1
ATOM 695 C CA . GLY A 1 89 ? -16.938 1.271 9.922 1 87.19 89 GLY A CA 1
ATOM 696 C C . GLY A 1 89 ? -15.867 1.16 8.852 1 87.19 89 GLY A C 1
ATOM 697 O O . GLY A 1 89 ? -15.5 2.158 8.234 1 87.19 89 GLY A O 1
ATOM 698 N N . GLU A 1 90 ? -15.391 -0.08 8.617 1 91.12 90 GLU A N 1
ATOM 699 C CA . GLU A 1 90 ? -14.375 -0.281 7.586 1 91.12 90 GLU A CA 1
ATOM 700 C C . GLU A 1 90 ? -14.977 -0.153 6.188 1 91.12 90 GLU A C 1
ATOM 702 O O . GLU A 1 90 ? -16.125 -0.538 5.965 1 91.12 90 GLU A O 1
ATOM 707 N N . GLU A 1 91 ? -14.219 0.392 5.289 1 92.56 91 GLU A N 1
ATOM 708 C CA . GLU A 1 91 ? -14.586 0.473 3.877 1 92.56 91 GLU A CA 1
ATOM 709 C C . GLU A 1 91 ? -13.617 -0.318 3.006 1 92.56 91 GLU A C 1
ATOM 711 O O . GLU A 1 91 ? -12.398 -0.193 3.154 1 92.56 91 GLU A O 1
ATOM 716 N N . LEU A 1 92 ? -14.203 -1.105 2.154 1 94.81 92 LEU A N 1
ATOM 717 C CA . LEU A 1 92 ? -13.422 -1.934 1.244 1 94.81 92 LEU A CA 1
ATOM 718 C C . LEU A 1 92 ? -13.703 -1.565 -0.208 1 94.81 92 LEU A C 1
ATOM 720 O O . LEU A 1 92 ? -14.859 -1.529 -0.628 1 94.81 92 LEU A O 1
ATOM 724 N N . PHE A 1 93 ? -12.633 -1.229 -0.932 1 95.56 93 PHE A N 1
ATOM 725 C CA . PHE A 1 93 ? -12.703 -0.975 -2.365 1 95.56 93 PHE A CA 1
ATOM 726 C C . PHE A 1 93 ? -11.805 -1.944 -3.131 1 95.56 93 PHE A C 1
ATOM 728 O O . PHE A 1 93 ? -10.609 -2.027 -2.871 1 95.56 93 PHE A O 1
ATOM 735 N N . LEU A 1 94 ? -12.375 -2.701 -4.035 1 97 94 LEU A N 1
ATOM 736 C CA . LEU A 1 94 ? -11.617 -3.637 -4.859 1 97 94 LEU A CA 1
ATOM 737 C C . LEU A 1 94 ? -11.789 -3.322 -6.34 1 97 94 LEU A C 1
ATOM 739 O O . LEU A 1 94 ? -12.914 -3.131 -6.812 1 97 94 LEU A O 1
ATOM 743 N N . GLY A 1 95 ? -10.656 -3.193 -7.016 1 97.25 95 GLY A N 1
ATOM 744 C CA . GLY A 1 95 ? -10.688 -3.158 -8.469 1 97.25 95 GLY A CA 1
ATOM 745 C C . GLY A 1 95 ? -10.859 -4.531 -9.094 1 97.25 95 GLY A C 1
ATOM 746 O O . GLY A 1 95 ? -11.484 -5.414 -8.508 1 97.25 95 GLY A O 1
ATOM 747 N N . THR A 1 96 ? -10.344 -4.613 -10.336 1 97.25 96 THR A N 1
ATOM 748 C CA . THR A 1 96 ? -10.562 -5.867 -11.055 1 97.25 96 THR A CA 1
ATOM 749 C C . THR A 1 96 ? -9.234 -6.48 -11.492 1 97.25 96 THR A C 1
ATOM 751 O O . THR A 1 96 ? -8.266 -5.758 -11.734 1 97.25 96 THR A O 1
ATOM 754 N N . CYS A 1 97 ? -9.25 -7.809 -11.602 1 97.62 97 CYS A N 1
ATOM 755 C CA . CYS A 1 97 ? -8.133 -8.523 -12.211 1 97.62 97 CYS A CA 1
ATOM 756 C C . CYS A 1 97 ? -8.258 -8.539 -13.734 1 97.62 97 CYS A C 1
ATOM 758 O O . CYS A 1 97 ? -9.227 -8.016 -14.281 1 97.62 97 CYS A O 1
ATOM 760 N N . ASP A 1 98 ? -7.25 -9 -14.375 1 95.94 98 ASP A N 1
ATOM 761 C CA . ASP A 1 98 ? -7.305 -9.094 -15.836 1 95.94 98 ASP A CA 1
ATOM 762 C C . ASP A 1 98 ? -8.117 -10.305 -16.281 1 95.94 98 ASP A C 1
ATOM 764 O O . ASP A 1 98 ? -8.711 -11 -15.445 1 95.94 98 ASP A O 1
ATOM 768 N N . GLY A 1 99 ? -8.305 -10.523 -17.516 1 93.88 99 GLY A N 1
ATOM 769 C CA . GLY A 1 99 ? -9.125 -11.586 -18.078 1 93.88 99 GLY A CA 1
ATOM 770 C C . GLY A 1 99 ? -8.688 -12.969 -17.641 1 93.88 99 GLY A C 1
ATOM 771 O O . GLY A 1 99 ? -9.477 -13.922 -17.688 1 93.88 99 GLY A O 1
ATOM 772 N N . ARG A 1 100 ? -7.449 -13.102 -17.156 1 95 100 ARG A N 1
ATOM 773 C CA . ARG A 1 100 ? -6.91 -14.383 -16.703 1 95 100 ARG A CA 1
ATOM 774 C C . ARG A 1 100 ? -7.012 -14.523 -15.188 1 95 100 ARG A C 1
ATOM 776 O O . ARG A 1 100 ? -6.48 -15.469 -14.609 1 95 100 ARG A O 1
ATOM 783 N N . GLY A 1 101 ? -7.578 -13.547 -14.609 1 95.25 101 GLY A N 1
ATOM 784 C CA . GLY A 1 101 ? -7.727 -13.594 -13.164 1 95.25 101 GLY A CA 1
ATOM 785 C C . GLY A 1 101 ? -6.465 -13.195 -12.422 1 95.25 101 GLY A C 1
ATOM 786 O O . GLY A 1 101 ? -6.266 -13.594 -11.266 1 95.25 101 GLY A O 1
ATOM 787 N N . VAL A 1 102 ? -5.633 -12.477 -13.047 1 95 102 VAL A N 1
ATOM 788 C CA . VAL A 1 102 ? -4.352 -12.125 -12.438 1 95 102 VAL A CA 1
ATOM 789 C C . VAL A 1 102 ? -4.391 -10.672 -11.961 1 95 102 VAL A C 1
ATOM 791 O O . VAL A 1 102 ? -4.914 -9.797 -12.648 1 95 102 VAL A O 1
ATOM 794 N N . GLY A 1 103 ? -3.826 -10.477 -10.805 1 98 103 GLY A N 1
ATOM 795 C CA . GLY A 1 103 ? -3.684 -9.125 -10.273 1 98 103 GLY A CA 1
ATOM 796 C C . GLY A 1 103 ? -4.898 -8.656 -9.5 1 98 103 GLY A C 1
ATOM 797 O O . GLY A 1 103 ? -5.508 -9.438 -8.758 1 98 103 GLY A O 1
ATOM 798 N N . GLY A 1 104 ? -5.172 -7.398 -9.664 1 98.25 104 GLY A N 1
ATOM 799 C CA . GLY A 1 104 ? -6.211 -6.742 -8.883 1 98.25 104 GLY A CA 1
ATOM 800 C C . GLY A 1 104 ? -5.672 -5.984 -7.688 1 98.25 104 GLY A C 1
ATOM 801 O O . GLY A 1 104 ? -4.793 -6.48 -6.977 1 98.25 104 GLY A O 1
ATOM 802 N N . VAL A 1 105 ? -6.188 -4.883 -7.484 1 98.44 105 VAL A N 1
ATOM 803 C CA . VAL A 1 105 ? -5.762 -4.023 -6.383 1 98.44 105 VAL A CA 1
ATOM 804 C C . VAL A 1 105 ? -6.98 -3.535 -5.605 1 98.44 105 VAL A C 1
ATOM 806 O O . VAL A 1 105 ? -8.109 -3.621 -6.09 1 98.44 105 VAL A O 1
ATOM 809 N N . GLY A 1 106 ? -6.734 -3.094 -4.402 1 97.62 106 GLY A N 1
ATOM 810 C CA . GLY A 1 106 ? -7.816 -2.592 -3.57 1 97.62 106 GLY A CA 1
ATOM 811 C C . GLY A 1 106 ? -7.328 -1.79 -2.377 1 97.62 106 GLY A C 1
ATOM 812 O O . GLY A 1 106 ? -6.125 -1.601 -2.199 1 97.62 106 GLY A O 1
ATOM 813 N N . ILE A 1 107 ? -8.266 -1.328 -1.606 1 96.31 107 ILE A N 1
ATOM 814 C CA . ILE A 1 107 ? -8.008 -0.538 -0.408 1 96.31 107 ILE A CA 1
ATOM 815 C C . ILE A 1 107 ? -8.977 -0.946 0.7 1 96.31 107 ILE A C 1
ATOM 817 O O . ILE A 1 107 ? -10.164 -1.146 0.45 1 96.31 107 ILE A O 1
ATOM 821 N N . LEU A 1 108 ? -8.43 -1.146 1.795 1 95.44 108 LEU A N 1
ATOM 822 C CA . LEU A 1 108 ? -9.211 -1.271 3.02 1 95.44 108 LEU A CA 1
ATOM 823 C C . LEU A 1 108 ? -8.93 -0.112 3.969 1 95.44 108 LEU A C 1
ATOM 825 O O . LEU A 1 108 ? -7.793 0.052 4.43 1 95.44 108 LEU A O 1
ATOM 829 N N . ALA A 1 109 ? -9.938 0.69 4.246 1 92.44 109 ALA A N 1
ATOM 830 C CA . ALA A 1 109 ? -9.781 1.85 5.121 1 92.44 109 ALA A CA 1
ATOM 831 C C . ALA A 1 109 ? -10.508 1.633 6.445 1 92.44 109 ALA A C 1
ATOM 833 O O . ALA A 1 109 ? -11.625 1.112 6.473 1 92.44 109 ALA A O 1
ATOM 834 N N . SER A 1 110 ? -9.789 2.078 7.488 1 90.5 110 SER A N 1
ATOM 835 C CA . SER A 1 110 ? -10.383 1.902 8.812 1 90.5 110 SER A CA 1
ATOM 836 C C . SER A 1 110 ? -11.438 2.969 9.086 1 90.5 110 SER A C 1
ATOM 838 O O . SER A 1 110 ? -11.477 4.004 8.414 1 90.5 110 SER A O 1
ATOM 840 N N . MET A 1 111 ? -12.172 2.783 10.141 1 76.38 111 MET A N 1
ATOM 841 C CA . MET A 1 111 ? -13.195 3.723 10.586 1 76.38 111 MET A CA 1
ATOM 842 C C . MET A 1 111 ? -12.57 5.043 11.016 1 76.38 111 MET A C 1
ATOM 844 O O . MET A 1 111 ? -13.141 6.113 10.773 1 76.38 111 MET A O 1
ATOM 848 N N . SER A 1 112 ? -11.469 4.957 11.68 1 73.69 112 SER A N 1
ATOM 849 C CA . SER A 1 112 ? -10.805 6.156 12.172 1 73.69 112 SER A CA 1
ATOM 850 C C . SER A 1 112 ? -10.5 7.129 11.039 1 73.69 112 SER A C 1
ATOM 852 O O . SER A 1 112 ? -10.664 8.344 11.188 1 73.69 112 SER A O 1
ATOM 854 N N . LEU A 1 113 ? -10.125 6.613 9.984 1 70.69 113 LEU A N 1
ATOM 855 C CA . LEU A 1 113 ? -9.805 7.453 8.836 1 70.69 113 LEU A CA 1
ATOM 856 C C . LEU A 1 113 ? -11.07 7.965 8.164 1 70.69 113 LEU A C 1
ATOM 858 O O . LEU A 1 113 ? -11.133 9.125 7.758 1 70.69 113 LEU A O 1
ATOM 862 N N . THR A 1 114 ? -11.953 7.184 8.141 1 64.62 114 THR A N 1
ATOM 863 C CA . THR A 1 114 ? -13.172 7.52 7.41 1 64.62 114 THR A CA 1
ATOM 864 C C . THR A 1 114 ? -13.953 8.617 8.133 1 64.62 114 THR A C 1
ATOM 866 O O . THR A 1 114 ? -14.641 9.414 7.504 1 64.62 114 THR A O 1
ATOM 869 N N . LYS A 1 115 ? -13.75 8.75 9.406 1 62.94 115 LYS A N 1
ATOM 870 C CA . LYS A 1 115 ? -14.445 9.781 10.18 1 62.94 115 LYS A CA 1
ATOM 871 C C . LYS A 1 115 ? -13.75 11.133 10.047 1 62.94 115 LYS A C 1
ATOM 873 O O . LYS A 1 115 ? -14.391 12.18 10.133 1 62.94 115 LYS A O 1
ATOM 878 N N . ASN A 1 116 ? -12.523 11.141 10.047 1 57.84 116 ASN A N 1
ATOM 879 C CA . ASN A 1 116 ? -11.766 12.383 10.109 1 57.84 116 ASN A CA 1
ATOM 880 C C . ASN A 1 116 ? -11.398 12.883 8.711 1 57.84 116 ASN A C 1
ATOM 882 O O . ASN A 1 116 ? -10.852 13.977 8.562 1 57.84 116 ASN A O 1
ATOM 886 N N . GLU A 1 117 ? -11.438 12.188 7.855 1 52.66 117 GLU A N 1
ATOM 887 C CA . GLU A 1 117 ? -10.883 12.555 6.555 1 52.66 117 GLU A CA 1
ATOM 888 C C . GLU A 1 117 ? -11.953 12.539 5.473 1 52.66 117 GLU A C 1
ATOM 890 O O . GLU A 1 117 ? -12.844 11.688 5.484 1 52.66 117 GLU A O 1
ATOM 895 N N . THR A 1 118 ? -12.398 13.758 4.996 1 47.19 118 THR A N 1
ATOM 896 C CA . THR A 1 118 ? -13.242 13.859 3.811 1 47.19 118 THR A CA 1
ATOM 897 C C . THR A 1 118 ? -12.703 12.977 2.688 1 47.19 118 THR A C 1
ATOM 899 O O . THR A 1 118 ? -13.43 12.641 1.751 1 47.19 118 THR A O 1
ATOM 902 N N . HIS A 1 119 ? -11.406 13.344 2.299 1 44.31 119 HIS A N 1
ATOM 903 C CA . HIS A 1 119 ? -11.062 13.344 0.881 1 44.31 119 HIS A CA 1
ATOM 904 C C . HIS A 1 119 ? -11.266 11.969 0.264 1 44.31 119 HIS A C 1
ATOM 906 O O . HIS A 1 119 ? -11.086 11.789 -0.944 1 44.31 119 HIS A O 1
ATOM 912 N N . SER A 1 120 ? -11.203 10.82 0.883 1 48.09 120 SER A N 1
ATOM 913 C CA . SER A 1 120 ? -10.531 9.812 0.071 1 48.09 120 SER A CA 1
ATOM 914 C C . SER A 1 120 ? -11.305 9.523 -1.212 1 48.09 120 SER A C 1
ATOM 916 O O . SER A 1 120 ? -12.445 9.062 -1.163 1 48.09 120 SER A O 1
ATOM 918 N N . ASN A 1 121 ? -11.398 10.367 -2.096 1 54.34 1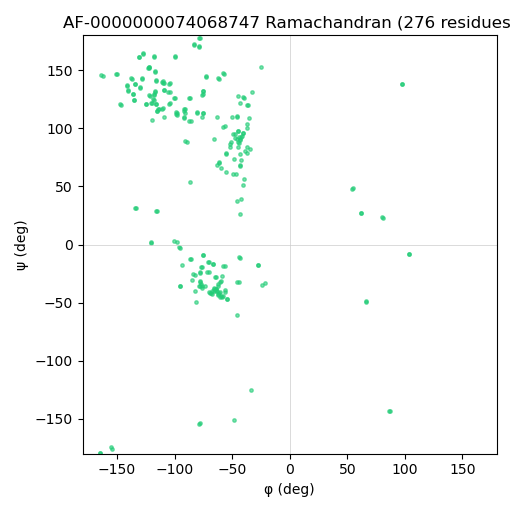21 ASN A N 1
ATOM 919 C CA . ASN A 1 121 ? -11.664 9.742 -3.389 1 54.34 121 ASN A CA 1
ATOM 920 C C . ASN A 1 121 ? -10.953 8.398 -3.52 1 54.34 121 ASN A C 1
ATOM 922 O O . ASN A 1 121 ? -9.742 8.312 -3.322 1 54.34 121 ASN A O 1
ATOM 926 N N . TYR A 1 122 ? -11.578 7.219 -3.514 1 73.69 122 TYR A N 1
ATOM 927 C CA . TYR A 1 122 ? -11.414 5.777 -3.346 1 73.69 122 TYR A CA 1
ATOM 928 C C . TYR A 1 122 ? -10.242 5.262 -4.172 1 73.69 122 TYR A C 1
ATOM 930 O O . TYR A 1 122 ? -9.391 6.039 -4.602 1 73.69 122 TYR A O 1
ATOM 938 N N . LEU A 1 123 ? -10.344 4.102 -4.547 1 89.81 123 LEU A N 1
ATOM 939 C CA . LEU A 1 123 ? -9.344 3.297 -5.234 1 89.81 123 LEU A CA 1
ATOM 940 C C . LEU A 1 123 ? -9.234 3.697 -6.703 1 89.81 123 LEU A C 1
ATOM 942 O O . LEU A 1 123 ? -10.242 3.713 -7.418 1 89.81 123 LEU A O 1
ATOM 946 N N . ARG A 1 124 ? -8.141 4.324 -7.059 1 93.19 124 ARG A N 1
ATOM 947 C CA . ARG A 1 124 ? -7.789 4.418 -8.469 1 93.19 124 ARG A CA 1
ATOM 948 C C . ARG A 1 124 ? -6.895 3.256 -8.891 1 93.19 124 ARG A C 1
ATOM 950 O O . ARG A 1 124 ? -5.758 3.139 -8.43 1 93.19 124 ARG A O 1
ATOM 957 N N . GLN A 1 125 ? -7.457 2.439 -9.781 1 95.94 125 GLN A N 1
ATOM 958 C CA . GLN A 1 125 ? -6.645 1.342 -10.297 1 95.94 125 GLN A CA 1
ATOM 959 C C . GLN A 1 125 ? -5.836 1.785 -11.516 1 95.94 125 GLN A C 1
ATOM 961 O O . GLN A 1 125 ? -6.387 1.966 -12.602 1 95.94 125 GLN A O 1
ATOM 966 N N . GLU A 1 126 ? -4.602 1.944 -11.305 1 95.38 126 GLU A N 1
ATOM 967 C CA . GLU A 1 126 ? -3.715 2.389 -12.375 1 95.38 126 GLU A CA 1
ATOM 968 C C . GLU A 1 126 ? -3.387 1.242 -13.328 1 95.38 126 GLU A C 1
ATOM 970 O O . GLU A 1 126 ? -3.158 1.465 -14.516 1 95.38 126 GLU A O 1
ATOM 975 N N . SER A 1 127 ? -3.244 0.061 -12.883 1 95.94 127 SER A N 1
ATOM 976 C CA . SER A 1 127 ? -3.029 -1.197 -13.594 1 95.94 127 SER A CA 1
ATOM 977 C C . SER A 1 127 ? -3.516 -2.385 -12.766 1 95.94 127 SER A C 1
ATOM 979 O O . SER A 1 127 ? -4.105 -2.207 -11.695 1 95.94 127 SER A O 1
ATOM 981 N N . ASN A 1 128 ? -3.242 -3.496 -13.312 1 96.19 128 ASN A N 1
ATOM 982 C CA . ASN A 1 128 ? -3.652 -4.691 -12.578 1 96.19 128 ASN A CA 1
ATOM 983 C C . ASN A 1 128 ? -2.799 -4.902 -11.336 1 96.19 128 ASN A C 1
ATOM 985 O O . ASN A 1 128 ? -3.168 -5.676 -10.445 1 96.19 128 ASN A O 1
ATOM 989 N N . VAL A 1 129 ? -1.693 -4.207 -11.289 1 97.06 129 VAL A N 1
ATOM 990 C CA . VAL A 1 129 ? -0.797 -4.48 -10.172 1 97.06 129 VAL A CA 1
ATOM 991 C C . VAL A 1 129 ? -0.585 -3.207 -9.352 1 97.06 129 VAL A C 1
ATOM 993 O O . VAL A 1 129 ? 0.121 -3.221 -8.344 1 97.06 129 VAL A O 1
ATOM 996 N N . CYS A 1 130 ? -1.239 -2.109 -9.719 1 97.94 130 CYS A N 1
ATOM 997 C CA . CYS A 1 130 ? -0.992 -0.835 -9.055 1 97.94 130 CYS A CA 1
ATOM 998 C C . CYS A 1 130 ? -2.301 -0.116 -8.75 1 97.94 130 CYS A C 1
ATOM 1000 O O . CYS A 1 130 ? -3.109 0.119 -9.648 1 97.94 130 CYS A O 1
ATOM 1002 N N . GLY A 1 131 ? -2.461 0.202 -7.477 1 97.12 131 GLY A N 1
ATOM 1003 C CA . GLY A 1 131 ? -3.57 1.021 -7.012 1 97.12 131 GLY A CA 1
ATOM 1004 C C . GLY A 1 131 ? -3.121 2.277 -6.289 1 97.12 131 GLY A C 1
ATOM 1005 O O . GLY A 1 131 ? -2.072 2.287 -5.641 1 97.12 131 GLY A O 1
ATOM 1006 N N . ARG A 1 132 ? -4.008 3.309 -6.352 1 95 132 ARG A N 1
ATOM 1007 C CA . ARG A 1 132 ? -3.684 4.59 -5.73 1 95 132 ARG A CA 1
ATOM 1008 C C . ARG A 1 132 ? -4.871 5.125 -4.934 1 95 132 ARG A C 1
ATOM 1010 O O . ARG A 1 132 ? -6.023 4.969 -5.344 1 95 132 ARG A O 1
ATOM 1017 N N . GLU A 1 133 ? -4.508 5.633 -3.814 1 91.06 133 GLU A N 1
ATOM 1018 C CA . GLU A 1 133 ? -5.465 6.391 -3.01 1 91.06 133 GLU A CA 1
ATOM 1019 C C . GLU A 1 133 ? -4.887 7.738 -2.588 1 91.06 133 GLU A C 1
ATOM 1021 O O . GLU A 1 133 ? -3.75 7.812 -2.115 1 91.06 133 GLU A O 1
ATOM 1026 N N . ASP A 1 134 ? -5.707 8.742 -2.732 1 86.25 134 ASP A N 1
ATOM 1027 C CA . ASP A 1 134 ? -5.297 10.086 -2.316 1 86.25 134 ASP A CA 1
ATOM 1028 C C . ASP A 1 134 ? -5.969 10.477 -1.001 1 86.25 134 ASP A C 1
ATOM 1030 O O . ASP A 1 134 ? -7.195 10.461 -0.894 1 86.25 134 ASP A O 1
ATOM 1034 N N . MET A 1 135 ? -5.066 10.766 -0.087 1 78.81 135 MET A N 1
ATOM 1035 C CA . MET A 1 135 ? -5.562 11.203 1.213 1 78.81 135 MET A CA 1
ATOM 1036 C C . MET A 1 135 ? -5.371 12.711 1.388 1 78.81 135 MET A C 1
ATOM 1038 O O . MET A 1 135 ? -4.324 13.25 1.031 1 78.81 135 MET A O 1
ATOM 1042 N N . ILE A 1 136 ? -6.492 13.328 1.824 1 70.25 136 ILE A N 1
ATOM 1043 C CA . ILE A 1 136 ? -6.41 14.758 2.096 1 70.25 136 ILE A CA 1
ATOM 1044 C C . ILE A 1 136 ? -6.516 15 3.6 1 70.25 136 ILE A C 1
ATOM 1046 O O . ILE A 1 136 ? -7.461 14.539 4.246 1 70.25 136 ILE A O 1
ATOM 1050 N N . GLN A 1 137 ? -5.5 15.523 4.137 1 61.06 137 GLN A N 1
ATOM 1051 C CA . GLN A 1 137 ? -5.523 15.883 5.551 1 61.06 137 GLN A CA 1
ATOM 1052 C C . GLN A 1 137 ? -5.809 17.375 5.734 1 61.06 137 GLN A C 1
ATOM 1054 O O . GLN A 1 137 ? -5.125 18.219 5.148 1 61.06 137 GLN A O 1
ATOM 1059 N N . CYS A 1 138 ? -7.051 17.609 6.328 1 53.19 138 CYS A N 1
ATOM 1060 C CA . CYS A 1 138 ? -7.441 18.984 6.594 1 53.19 138 CYS A CA 1
ATOM 1061 C C . CYS A 1 138 ? -7 19.422 7.988 1 53.19 138 CYS A C 1
ATOM 1063 O O . CYS A 1 138 ? -7.203 18.688 8.961 1 53.19 138 CYS A O 1
ATOM 1065 N N . GLN A 1 139 ? -5.816 19.969 8.273 1 46.5 139 GLN A N 1
ATOM 1066 C CA . GLN A 1 139 ? -5.402 20.5 9.562 1 46.5 139 GLN A CA 1
ATOM 1067 C C . GLN A 1 139 ? -6.352 21.609 10.031 1 46.5 139 GLN A C 1
ATOM 1069 O O . GLN A 1 139 ? -6.703 22.5 9.25 1 46.5 139 GLN A O 1
ATOM 1074 N N . LEU A 1 140 ? -7.23 21.219 10.93 1 39.88 140 LEU A N 1
ATOM 1075 C CA . LEU A 1 140 ? -8.047 22.25 11.547 1 39.88 140 LEU A CA 1
ATOM 1076 C C . LEU A 1 140 ? -7.168 23.312 12.219 1 39.88 140 LEU A C 1
ATOM 1078 O O . LEU A 1 140 ? -6.191 22.969 12.891 1 39.88 140 LEU A O 1
ATOM 1082 N N . MET B 1 1 ? -77.625 2.738 -10.586 1 28.64 1 MET B N 1
ATOM 1083 C CA . MET B 1 1 ? -76.562 2.25 -9.742 1 28.64 1 MET B CA 1
ATOM 1084 C C . MET B 1 1 ? -75.188 2.344 -10.469 1 28.64 1 MET B C 1
ATOM 1086 O O . MET B 1 1 ? -74.938 1.613 -11.43 1 28.64 1 MET B O 1
ATOM 1090 N N . GLN B 1 2 ? -74.625 3.594 -10.602 1 30.75 2 GLN B N 1
ATOM 1091 C CA . GLN B 1 2 ? -73.5 4.152 -11.359 1 30.75 2 GLN B CA 1
ATOM 1092 C C . GLN B 1 2 ? -72.188 3.582 -10.875 1 30.75 2 GLN B C 1
ATOM 1094 O O . GLN B 1 2 ? -71.875 3.65 -9.688 1 30.75 2 GLN B O 1
ATOM 1099 N N . ASN B 1 3 ? -71.688 2.459 -11.461 1 29.52 3 ASN B N 1
ATOM 1100 C CA . ASN B 1 3 ? -70.438 1.681 -11.25 1 29.52 3 ASN B CA 1
ATOM 1101 C C . ASN B 1 3 ? -69.188 2.545 -11.383 1 29.52 3 ASN B C 1
ATOM 1103 O O . ASN B 1 3 ? -68.938 3.086 -12.453 1 29.52 3 ASN B O 1
ATOM 1107 N N . SER B 1 4 ? -68.875 3.336 -10.32 1 28.89 4 SER B N 1
ATOM 1108 C CA . SER B 1 4 ? -67.688 4.191 -10.195 1 28.89 4 SER B CA 1
ATOM 1109 C C . SER B 1 4 ? -66.375 3.398 -10.391 1 28.89 4 SER B C 1
ATOM 1111 O O . SER B 1 4 ? -66.125 2.443 -9.656 1 28.89 4 SER B O 1
ATOM 1113 N N . ASN B 1 5 ? -66.062 3.145 -11.648 1 27.41 5 ASN B N 1
ATOM 1114 C CA . ASN B 1 5 ? -64.812 2.514 -12.094 1 27.41 5 ASN B CA 1
ATOM 1115 C C . ASN B 1 5 ? -63.594 3.164 -11.453 1 27.41 5 ASN B C 1
ATOM 1117 O O . ASN B 1 5 ? -63.312 4.328 -11.719 1 27.41 5 ASN B O 1
ATOM 1121 N N . ARG B 1 6 ? -63.375 2.895 -10.141 1 26.61 6 ARG B N 1
ATOM 1122 C CA . ARG B 1 6 ? -62.188 3.348 -9.414 1 26.61 6 ARG B CA 1
ATOM 1123 C C . ARG B 1 6 ? -60.906 2.967 -10.148 1 26.61 6 ARG B C 1
ATOM 1125 O O . ARG B 1 6 ? -60.688 1.79 -10.43 1 26.61 6 ARG B O 1
ATOM 1132 N N . LYS B 1 7 ? -60.469 3.816 -11.086 1 28.19 7 LYS B N 1
ATOM 1133 C CA . LYS B 1 7 ? -59.188 3.758 -11.781 1 28.19 7 LYS B CA 1
ATOM 1134 C C . LYS B 1 7 ? -58.062 3.49 -10.805 1 28.19 7 LYS B C 1
ATOM 1136 O O . LYS B 1 7 ? -57.844 4.246 -9.852 1 28.19 7 LYS B O 1
ATOM 1141 N N . GLU B 1 8 ? -57.844 2.217 -10.484 1 30 8 GLU B N 1
ATOM 1142 C CA . GLU B 1 8 ? -56.688 1.793 -9.695 1 30 8 GLU B CA 1
ATOM 1143 C C . GLU B 1 8 ? -55.406 2.42 -10.219 1 30 8 GLU B C 1
ATOM 1145 O O . GLU B 1 8 ? -55.125 2.359 -11.414 1 30 8 GLU B O 1
ATOM 1150 N N . SER B 1 9 ? -55.031 3.596 -9.672 1 29.33 9 SER B N 1
ATOM 1151 C CA . SER B 1 9 ? -53.781 4.281 -9.953 1 29.33 9 SER B CA 1
ATOM 1152 C C . SER B 1 9 ? -52.594 3.312 -9.914 1 29.33 9 SER B C 1
ATOM 1154 O O . SER B 1 9 ? -52.562 2.416 -9.07 1 29.33 9 SER B O 1
ATOM 1156 N N . PRO B 1 10 ? -52.031 3.08 -11.094 1 29.27 10 PRO B N 1
ATOM 1157 C CA . PRO B 1 10 ? -50.875 2.184 -11.234 1 29.27 10 PRO B CA 1
ATOM 1158 C C . PRO B 1 10 ? -49.844 2.402 -10.148 1 29.27 10 PRO B C 1
ATOM 1160 O O . PRO B 1 10 ? -49.75 3.484 -9.562 1 29.27 10 PRO B O 1
ATOM 1163 N N . ASP B 1 11 ? -49.562 1.307 -9.398 1 27.42 11 ASP B N 1
ATOM 1164 C CA . ASP B 1 11 ? -48.562 1.119 -8.367 1 27.42 11 ASP B CA 1
ATOM 1165 C C . ASP B 1 11 ? -47.219 1.733 -8.797 1 27.42 11 ASP B C 1
ATOM 1167 O O . ASP B 1 11 ? -46.75 1.471 -9.898 1 27.42 11 ASP B O 1
ATOM 1171 N N . SER B 1 12 ? -47.031 3.051 -8.453 1 26.06 12 SER B N 1
ATOM 1172 C CA . SER B 1 12 ? -45.75 3.75 -8.609 1 26.06 12 SER B CA 1
ATOM 1173 C C . SER B 1 12 ? -44.594 2.871 -8.172 1 26.06 12 SER B C 1
ATOM 1175 O O . SER B 1 12 ? -44.469 2.521 -6.996 1 26.06 12 SER B O 1
ATOM 1177 N N . GLY B 1 13 ? -44.281 1.869 -8.961 1 26.39 13 GLY B N 1
ATOM 1178 C CA . GLY B 1 13 ? -43.062 1.11 -8.719 1 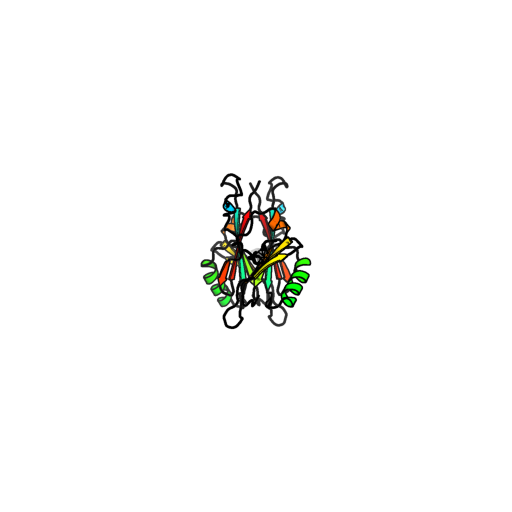26.39 13 GLY B CA 1
ATOM 1179 C C . GLY B 1 13 ? -41.906 1.97 -8.242 1 26.39 13 GLY B C 1
ATOM 1180 O O . GLY B 1 13 ? -41.688 3.076 -8.742 1 26.39 13 GLY B O 1
ATOM 1181 N N . GLY B 1 14 ? -41.625 1.988 -6.945 1 25.69 14 GLY B N 1
ATOM 1182 C CA . GLY B 1 14 ? -40.531 2.615 -6.242 1 25.69 14 GLY B CA 1
ATOM 1183 C C . GLY B 1 14 ? -39.219 2.527 -6.996 1 25.69 14 GLY B C 1
ATOM 1184 O O . GLY B 1 14 ? -38.75 1.432 -7.305 1 25.69 14 GLY B O 1
ATOM 1185 N N . LYS B 1 15 ? -39.031 3.424 -7.992 1 25.52 15 LYS B N 1
ATOM 1186 C CA . LYS B 1 15 ? -37.719 3.562 -8.648 1 25.52 15 LYS B CA 1
ATOM 1187 C C . LYS B 1 15 ? -36.594 3.594 -7.633 1 25.52 15 LYS B C 1
ATOM 1189 O O . LYS B 1 15 ? -36.594 4.438 -6.734 1 25.52 15 LYS B O 1
ATOM 1194 N N . LEU B 1 16 ? -36.094 2.455 -7.281 1 27.02 16 LEU B N 1
ATOM 1195 C CA . LEU B 1 16 ? -34.812 2.414 -6.598 1 27.02 16 LEU B CA 1
ATOM 1196 C C . LEU B 1 16 ? -33.812 3.373 -7.246 1 27.02 16 LEU B C 1
ATOM 1198 O O . LEU B 1 16 ? -33.5 3.221 -8.422 1 27.02 16 LEU B O 1
ATOM 1202 N N . GLY B 1 17 ? -34.062 4.66 -7.125 1 24.19 17 GLY B N 1
ATOM 1203 C CA . GLY B 1 17 ? -33.094 5.629 -7.633 1 24.19 17 GLY B CA 1
ATOM 1204 C C . GLY B 1 17 ? -31.656 5.246 -7.344 1 24.19 17 GLY B C 1
ATOM 1205 O O . GLY B 1 17 ? -31.328 4.871 -6.219 1 24.19 17 GLY B O 1
ATOM 1206 N N . THR B 1 18 ? -31.016 4.598 -8.234 1 26.88 18 THR B N 1
ATOM 1207 C CA . THR B 1 18 ? -29.562 4.453 -8.234 1 26.88 18 THR B CA 1
ATOM 1208 C C . THR B 1 18 ? -28.891 5.797 -7.98 1 26.88 18 THR B C 1
ATOM 1210 O O . THR B 1 18 ? -28.984 6.711 -8.805 1 26.88 18 THR B O 1
ATOM 1213 N N . VAL B 1 19 ? -29.172 6.375 -6.824 1 25.88 19 VAL B N 1
ATOM 1214 C CA . VAL B 1 19 ? -28.438 7.605 -6.543 1 25.88 19 VAL B CA 1
ATOM 1215 C C . VAL B 1 19 ? -26.984 7.441 -6.949 1 25.88 19 VAL B C 1
ATOM 1217 O O . VAL B 1 19 ? -26.312 6.496 -6.52 1 25.88 19 VAL B O 1
ATOM 1220 N N . ALA B 1 20 ? -26.641 7.809 -8.133 1 28.84 20 ALA B N 1
ATOM 1221 C CA . ALA B 1 20 ? -25.234 7.961 -8.508 1 28.84 20 ALA B CA 1
ATOM 1222 C C . ALA B 1 20 ? -24.453 8.695 -7.426 1 28.84 20 ALA B C 1
ATOM 1224 O O . ALA B 1 20 ? -24.891 9.742 -6.934 1 28.84 20 ALA B O 1
ATOM 1225 N N . PRO B 1 21 ? -23.859 8.047 -6.52 1 29.8 21 PRO B N 1
ATOM 1226 C CA . PRO B 1 21 ? -23.062 8.828 -5.57 1 29.8 21 PRO B CA 1
ATOM 1227 C C . PRO B 1 21 ? -22.391 10.039 -6.215 1 29.8 21 PRO B C 1
ATOM 1229 O O . PRO B 1 21 ? -21.719 9.898 -7.23 1 29.8 21 PRO B O 1
ATOM 1232 N N . GLY B 1 22 ? -22.984 11.117 -6.406 1 28.11 22 GLY B N 1
ATOM 1233 C CA . GLY B 1 22 ? -22.438 12.391 -6.848 1 28.11 22 GLY B CA 1
ATOM 1234 C C . GLY B 1 22 ? -21.062 12.664 -6.293 1 28.11 22 GLY B C 1
ATOM 1235 O O . GLY B 1 22 ? -20.719 12.219 -5.195 1 28.11 22 GLY B O 1
ATOM 1236 N N . LYS B 1 23 ? -20.062 12.828 -7.164 1 33.44 23 LYS B N 1
ATOM 1237 C CA . LYS B 1 23 ? -18.719 13.305 -6.902 1 33.44 23 LYS B CA 1
ATOM 1238 C C . LYS B 1 23 ? -18.719 14.492 -5.938 1 33.44 23 LYS B C 1
ATOM 1240 O O . LYS B 1 23 ? -18.859 15.641 -6.363 1 33.44 23 LYS B O 1
ATOM 1245 N N . THR B 1 24 ? -19.484 14.562 -4.938 1 32.41 24 THR B N 1
ATOM 1246 C CA . THR B 1 24 ? -19.219 15.758 -4.137 1 32.41 24 THR B CA 1
ATOM 1247 C C . THR B 1 24 ? -17.719 15.945 -3.936 1 32.41 24 THR B C 1
ATOM 1249 O O . THR B 1 24 ? -17.031 15.031 -3.486 1 32.41 24 THR B O 1
ATOM 1252 N N . ASP B 1 25 ? -17.016 16.766 -4.703 1 34.12 25 ASP B N 1
ATOM 1253 C CA . ASP B 1 25 ? -15.648 17.234 -4.574 1 34.12 25 ASP B CA 1
ATOM 1254 C C . ASP B 1 25 ? -15.305 17.531 -3.113 1 34.12 25 ASP B C 1
ATOM 1256 O O . ASP B 1 25 ? -15.789 18.5 -2.533 1 34.12 25 ASP B O 1
ATOM 1260 N N . LEU B 1 26 ? -15.453 16.656 -2.363 1 36.22 26 LEU B N 1
ATOM 1261 C CA . LEU B 1 26 ? -15.055 16.766 -0.963 1 36.22 26 LEU B CA 1
ATOM 1262 C C . LEU B 1 26 ? -13.906 17.75 -0.795 1 36.22 26 LEU B C 1
ATOM 1264 O O . LEU B 1 26 ? -13.477 18.016 0.328 1 36.22 26 LEU B O 1
ATOM 1268 N N . TRP B 1 27 ? -13.164 18.109 -1.914 1 38.5 27 TRP B N 1
ATOM 1269 C CA . TRP B 1 27 ? -12.281 19.266 -1.79 1 38.5 27 TRP B CA 1
ATOM 1270 C C . TRP B 1 27 ? -13 20.422 -1.109 1 38.5 27 TRP B C 1
ATOM 1272 O O . TRP B 1 27 ? -12.391 21.156 -0.333 1 38.5 27 TRP B O 1
ATOM 1282 N N . GLU B 1 28 ? -14.164 20.406 -1.375 1 40.78 28 GLU B N 1
ATOM 1283 C CA . GLU B 1 28 ? -14.883 21.609 -0.96 1 40.78 28 GLU B CA 1
ATOM 1284 C C . GLU B 1 28 ? -15.172 21.594 0.536 1 40.78 28 GLU B C 1
ATOM 1286 O O . GLU B 1 28 ? -15.5 22.625 1.125 1 40.78 28 GLU B O 1
ATOM 1291 N N . SER B 1 29 ? -15.203 20.391 0.986 1 41.28 29 SER B N 1
ATOM 1292 C CA . SER B 1 29 ? -15.719 20.5 2.348 1 41.28 29 SER B CA 1
ATOM 1293 C C . SER B 1 29 ? -14.648 21.016 3.305 1 41.28 29 SER B C 1
ATOM 1295 O O . SER B 1 29 ? -14.922 21.25 4.484 1 41.28 29 SER B O 1
ATOM 1297 N N . CYS B 1 30 ? -13.391 20.594 3.051 1 43.25 30 CYS B N 1
ATOM 1298 C CA . CYS B 1 30 ? -12.438 21.234 3.951 1 43.25 30 CYS B CA 1
ATOM 1299 C C . CYS B 1 30 ? -12.43 22.734 3.768 1 43.25 30 CYS B C 1
ATOM 1301 O O . CYS B 1 30 ? -11.984 23.25 2.734 1 43.25 30 CYS B O 1
ATOM 1303 N N . ARG B 1 31 ? -13.43 23.344 4.148 1 42.56 31 ARG B N 1
ATOM 1304 C CA . ARG B 1 31 ? -13.578 24.781 4.148 1 42.56 31 ARG B CA 1
ATOM 1305 C C . ARG B 1 31 ? -12.32 25.469 4.672 1 42.56 31 ARG B C 1
ATOM 1307 O O . ARG B 1 31 ? -12.328 26.672 4.965 1 42.56 31 ARG B O 1
ATOM 1314 N N . LEU B 1 32 ? -11.43 24.625 5.242 1 46.84 32 LEU B N 1
ATOM 1315 C CA . LEU B 1 32 ? -10.328 25.438 5.738 1 46.84 32 LEU B CA 1
ATOM 1316 C C . LEU B 1 32 ? -9.648 26.172 4.594 1 46.84 32 LEU B C 1
ATOM 1318 O O . LEU B 1 32 ? -9.703 25.734 3.443 1 46.84 32 LEU B O 1
ATOM 1322 N N . PRO B 1 33 ? -9.266 27.375 4.906 1 43.91 33 PRO B N 1
ATOM 1323 C CA . PRO B 1 33 ? -8.5 28.062 3.859 1 43.91 33 PRO B CA 1
ATOM 1324 C C . PRO B 1 33 ? -7.516 27.141 3.148 1 43.91 33 PRO B C 1
ATOM 1326 O O . PRO B 1 33 ? -7.07 26.141 3.725 1 43.91 33 PRO B O 1
ATOM 1329 N N . LYS B 1 34 ? -7.613 27.094 1.788 1 47.91 34 LYS B N 1
ATOM 1330 C CA . LYS B 1 34 ? -6.781 26.375 0.834 1 47.91 34 LYS B CA 1
ATOM 1331 C C . LYS B 1 34 ? -5.414 26.047 1.433 1 47.91 34 LYS B C 1
ATOM 1333 O O . LYS B 1 34 ? -4.73 25.125 0.966 1 47.91 34 LYS B O 1
ATOM 1338 N N . ARG B 1 35 ? -4.93 26.859 2.232 1 47.22 35 ARG B N 1
ATOM 1339 C CA . ARG B 1 35 ? -3.498 26.906 2.52 1 47.22 35 ARG B CA 1
ATOM 1340 C C . ARG B 1 35 ? -3.027 25.594 3.152 1 47.22 35 ARG B C 1
ATOM 1342 O O . ARG B 1 35 ? -1.869 25.203 2.994 1 47.22 35 ARG B O 1
ATOM 1349 N N . LYS B 1 36 ? -3.859 24.828 4.086 1 54.75 36 LYS B N 1
ATOM 1350 C CA . LYS B 1 36 ? -3.059 23.891 4.883 1 54.75 36 LYS B CA 1
ATOM 1351 C C . LYS B 1 36 ? -3.439 22.453 4.594 1 54.75 36 LYS B C 1
ATOM 1353 O O . LYS B 1 36 ? -3.371 21.594 5.48 1 54.75 36 LYS B O 1
ATOM 1358 N N . ARG B 1 37 ? -3.92 22.219 3.299 1 58.12 37 ARG B N 1
ATOM 1359 C CA . ARG B 1 37 ? -4.289 20.844 3.004 1 58.12 37 ARG B CA 1
ATOM 1360 C C . ARG B 1 37 ? -3.105 20.078 2.426 1 58.12 37 ARG B C 1
ATOM 1362 O O . ARG B 1 37 ? -2.42 20.562 1.526 1 58.12 37 ARG B O 1
ATOM 1369 N N . THR B 1 38 ? -2.742 19.062 3.238 1 67.94 38 THR B N 1
ATOM 1370 C CA . THR B 1 38 ? -1.692 18.219 2.676 1 67.94 38 THR B CA 1
ATOM 1371 C C . THR B 1 38 ? -2.287 16.953 2.049 1 67.94 38 THR B C 1
ATOM 1373 O O . THR B 1 38 ? -3.102 16.281 2.672 1 67.94 38 THR B O 1
ATOM 1376 N N . ARG B 1 39 ? -2.127 16.875 0.652 1 76.88 39 ARG B N 1
ATOM 1377 C CA . ARG B 1 39 ? -2.539 15.688 -0.079 1 76.88 39 ARG B CA 1
ATOM 1378 C C . ARG B 1 39 ? -1.417 14.656 -0.121 1 76.88 39 ARG B C 1
ATOM 1380 O O . ARG B 1 39 ? -0.273 14.984 -0.44 1 76.88 39 ARG B O 1
ATOM 1387 N N . ILE B 1 40 ? -1.773 13.445 0.316 1 82.12 40 ILE B N 1
ATOM 1388 C CA . ILE B 1 40 ? -0.814 12.352 0.253 1 82.12 40 ILE B CA 1
ATOM 1389 C C . ILE B 1 40 ? -1.329 11.266 -0.692 1 82.12 40 ILE B C 1
ATOM 1391 O O . ILE B 1 40 ? -2.459 10.789 -0.545 1 82.12 40 ILE B O 1
ATOM 1395 N N . SER B 1 41 ? -0.524 10.961 -1.764 1 89.62 41 SER B N 1
ATOM 1396 C CA . SER B 1 41 ? -0.852 9.883 -2.691 1 89.62 41 SER B CA 1
ATOM 1397 C C . SER B 1 41 ? -0.203 8.57 -2.266 1 89.62 41 SER B C 1
ATOM 1399 O O . SER B 1 41 ? 1.017 8.422 -2.354 1 89.62 41 SER B O 1
ATOM 1401 N N . ASN B 1 42 ? -1.021 7.656 -1.811 1 91 42 ASN B N 1
ATOM 1402 C CA . ASN B 1 42 ? -0.572 6.324 -1.421 1 91 42 ASN B CA 1
ATOM 1403 C C . ASN B 1 42 ? -0.855 5.297 -2.514 1 91 42 ASN B C 1
ATOM 1405 O O . ASN B 1 42 ? -1.991 5.172 -2.975 1 91 42 ASN B O 1
ATOM 1409 N N . CYS B 1 43 ? 0.178 4.594 -2.918 1 95.94 43 CYS B N 1
ATOM 1410 C CA . CYS B 1 43 ? 0.018 3.553 -3.928 1 95.94 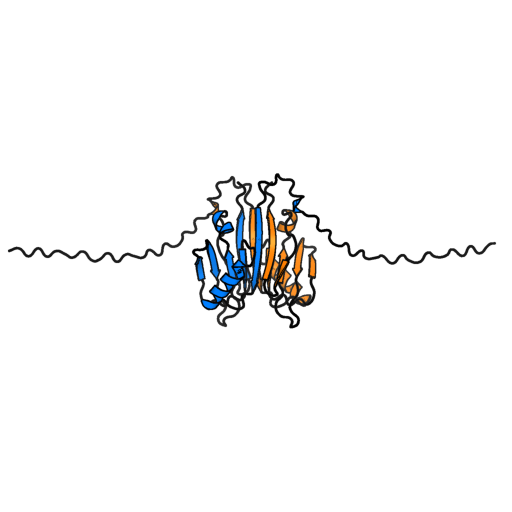43 CYS B CA 1
ATOM 1411 C C . CYS B 1 43 ? 0.364 2.182 -3.361 1 95.94 43 CYS B C 1
ATOM 1413 O O . CYS B 1 43 ? 1.131 2.078 -2.402 1 95.94 43 CYS B O 1
ATOM 1415 N N . THR B 1 44 ? -0.271 1.183 -3.855 1 97.62 44 THR B N 1
ATOM 1416 C CA . THR B 1 44 ? 0.111 -0.209 -3.637 1 97.62 44 THR B CA 1
ATOM 1417 C C . THR B 1 44 ? 0.51 -0.873 -4.953 1 97.62 44 THR B C 1
ATOM 1419 O O . THR B 1 44 ? -0.086 -0.601 -5.996 1 97.62 44 THR B O 1
ATOM 1422 N N . TYR B 1 45 ? 1.531 -1.68 -4.855 1 98.44 45 TYR B N 1
ATOM 1423 C CA . TYR B 1 45 ? 2.129 -2.213 -6.078 1 98.44 45 TYR B CA 1
ATOM 1424 C C . TYR B 1 45 ? 2.662 -3.623 -5.852 1 98.44 45 TYR B C 1
ATOM 1426 O O . TYR B 1 45 ? 3.479 -3.848 -4.953 1 98.44 45 TYR B O 1
ATOM 1434 N N . ASN B 1 46 ? 2.164 -4.574 -6.59 1 98.38 46 ASN B N 1
ATOM 1435 C CA . ASN B 1 46 ? 2.779 -5.895 -6.629 1 98.38 46 ASN B CA 1
ATOM 1436 C C . ASN B 1 46 ? 3.984 -5.926 -7.562 1 98.38 46 ASN B C 1
ATOM 1438 O O . ASN B 1 46 ? 3.83 -5.863 -8.781 1 98.38 46 ASN B O 1
ATOM 1442 N N . ALA B 1 47 ? 5.129 -6.109 -6.965 1 98.06 47 ALA B N 1
ATOM 1443 C CA . ALA B 1 47 ? 6.363 -5.977 -7.734 1 98.06 47 ALA B CA 1
ATOM 1444 C C . ALA B 1 47 ? 6.719 -7.289 -8.43 1 98.06 47 ALA B C 1
ATOM 1446 O O . ALA B 1 47 ? 7.605 -7.32 -9.289 1 98.06 47 ALA B O 1
ATOM 1447 N N . ARG B 1 48 ? 6.109 -8.344 -8.094 1 96.06 48 ARG B N 1
ATOM 1448 C CA . ARG B 1 48 ? 6.387 -9.688 -8.586 1 96.06 48 ARG B CA 1
ATOM 1449 C C . ARG B 1 48 ? 7.762 -10.164 -8.125 1 96.06 48 ARG B C 1
ATOM 1451 O O . ARG B 1 48 ? 7.902 -11.289 -7.633 1 96.06 48 ARG B O 1
ATOM 1458 N N . THR B 1 49 ? 8.805 -9.336 -8.32 1 97.69 49 THR B N 1
ATOM 1459 C CA . THR B 1 49 ? 10.109 -9.578 -7.727 1 97.69 49 THR B CA 1
ATOM 1460 C C . THR B 1 49 ? 10.961 -8.305 -7.746 1 97.69 49 THR B C 1
ATOM 1462 O O . THR B 1 49 ? 10.867 -7.508 -8.68 1 97.69 49 THR B O 1
ATOM 1465 N N . LEU B 1 50 ? 11.75 -8.172 -6.707 1 98.19 50 LEU B N 1
ATOM 1466 C CA . LEU B 1 50 ? 12.781 -7.137 -6.625 1 98.19 50 LEU B CA 1
ATOM 1467 C C . LEU B 1 50 ? 14.102 -7.727 -6.145 1 98.19 50 LEU B C 1
ATOM 1469 O O . LEU B 1 50 ? 14.875 -7.055 -5.453 1 98.19 50 LEU B O 1
ATOM 1473 N N . ALA B 1 51 ? 14.312 -8.945 -6.488 1 96.88 51 ALA B N 1
ATOM 1474 C CA . ALA B 1 51 ? 15.469 -9.68 -5.984 1 96.88 51 ALA B CA 1
ATOM 1475 C C . ALA B 1 51 ? 16.75 -9.258 -6.711 1 96.88 51 ALA B C 1
ATOM 1477 O O . ALA B 1 51 ? 17.859 -9.484 -6.219 1 96.88 51 ALA B O 1
ATOM 1478 N N . SER B 1 52 ? 16.609 -8.648 -7.871 1 97.06 52 SER B N 1
ATOM 1479 C CA . SER B 1 52 ? 17.766 -8.234 -8.648 1 97.06 52 SER B CA 1
ATOM 1480 C C . SER B 1 52 ? 17.812 -6.723 -8.828 1 97.06 52 SER B C 1
ATOM 1482 O O . SER B 1 52 ? 16.781 -6.055 -8.75 1 97.06 52 SER B O 1
ATOM 1484 N N . ASP B 1 53 ? 19.016 -6.266 -9.18 1 96.19 53 ASP B N 1
ATOM 1485 C CA . ASP B 1 53 ? 19.156 -4.844 -9.469 1 96.19 53 ASP B CA 1
ATOM 1486 C C . ASP B 1 53 ? 18.328 -4.441 -10.688 1 96.19 53 ASP B C 1
ATOM 1488 O O . ASP B 1 53 ? 17.766 -3.348 -10.734 1 96.19 53 ASP B O 1
ATOM 1492 N N . ALA B 1 54 ? 18.328 -5.285 -11.586 1 97.69 54 ALA B N 1
ATOM 1493 C CA . ALA B 1 54 ? 17.562 -5.008 -12.789 1 97.69 54 ALA B CA 1
ATOM 1494 C C . ALA B 1 54 ? 16.078 -4.836 -12.469 1 97.69 54 ALA B C 1
ATOM 1496 O O . ALA B 1 54 ? 15.406 -3.957 -13.016 1 97.69 54 ALA B O 1
ATOM 1497 N N . ALA B 1 55 ? 15.609 -5.668 -11.602 1 98.12 55 ALA B N 1
ATOM 1498 C CA . ALA B 1 55 ? 14.211 -5.586 -11.203 1 98.12 55 ALA B CA 1
ATOM 1499 C C . ALA B 1 55 ? 13.93 -4.289 -10.445 1 98.12 55 ALA B C 1
ATOM 1501 O O . ALA B 1 55 ? 12.883 -3.672 -10.625 1 98.12 55 ALA B O 1
ATOM 1502 N N . ILE B 1 56 ? 14.82 -3.896 -9.688 1 97.94 56 ILE B N 1
ATOM 1503 C CA . ILE B 1 56 ? 14.68 -2.652 -8.938 1 97.94 56 ILE B CA 1
ATOM 1504 C C . ILE B 1 56 ? 14.711 -1.466 -9.898 1 97.94 56 ILE B C 1
ATOM 1506 O O . ILE B 1 56 ? 13.914 -0.531 -9.758 1 97.94 56 ILE B O 1
ATOM 1510 N N . GLU B 1 57 ? 15.578 -1.553 -10.82 1 97.12 57 GLU B N 1
ATOM 1511 C CA . GLU B 1 57 ? 15.633 -0.495 -11.828 1 97.12 57 GLU B CA 1
ATOM 1512 C C . GLU B 1 57 ? 14.32 -0.388 -12.586 1 97.12 57 GLU B C 1
ATOM 1514 O O . GLU B 1 57 ? 13.828 0.714 -12.844 1 97.12 57 GLU B O 1
ATOM 1519 N N . ASP B 1 58 ? 13.805 -1.475 -12.961 1 97.31 58 ASP B N 1
ATOM 1520 C CA . ASP B 1 58 ? 12.516 -1.486 -13.648 1 97.31 58 ASP B CA 1
ATOM 1521 C C . ASP B 1 58 ? 11.43 -0.843 -12.789 1 97.31 58 ASP B C 1
ATOM 1523 O O . ASP B 1 58 ? 10.602 -0.086 -13.297 1 97.31 58 ASP B O 1
ATOM 1527 N N . LEU B 1 59 ? 11.398 -1.172 -11.555 1 97.56 59 LEU B N 1
ATOM 1528 C CA . LEU B 1 59 ? 10.461 -0.548 -10.625 1 97.56 59 LEU B CA 1
ATOM 1529 C C . LEU B 1 59 ? 10.602 0.97 -10.648 1 97.56 59 LEU B C 1
ATOM 1531 O O . LEU B 1 59 ? 9.609 1.691 -10.711 1 97.56 59 LEU B O 1
ATOM 1535 N N . MET B 1 60 ? 11.805 1.391 -10.586 1 96.81 60 MET B N 1
ATOM 1536 C CA . MET B 1 60 ? 12.055 2.828 -10.531 1 96.81 60 MET B CA 1
ATOM 1537 C C . MET B 1 60 ? 11.578 3.514 -11.805 1 96.81 60 MET B C 1
ATOM 1539 O O . MET B 1 60 ? 11.008 4.609 -11.75 1 96.81 60 MET B O 1
ATOM 1543 N N . ILE B 1 61 ? 11.789 2.9 -12.867 1 95.75 61 ILE B N 1
ATOM 1544 C CA . ILE B 1 61 ? 11.328 3.436 -14.148 1 95.75 61 ILE B CA 1
ATOM 1545 C C . ILE B 1 61 ? 9.805 3.529 -14.148 1 95.75 61 ILE B C 1
ATOM 1547 O O . ILE B 1 61 ? 9.242 4.551 -14.547 1 95.75 61 ILE B O 1
ATOM 1551 N N . ARG B 1 62 ? 9.156 2.566 -13.68 1 95.62 62 ARG B N 1
ATOM 1552 C CA . ARG B 1 62 ? 7.699 2.545 -13.641 1 95.62 62 ARG B CA 1
ATOM 1553 C C . ARG B 1 62 ? 7.16 3.555 -12.633 1 95.62 62 ARG B C 1
ATOM 1555 O O . ARG B 1 62 ? 6.16 4.227 -12.891 1 95.62 62 ARG B O 1
ATOM 1562 N N . ALA B 1 63 ? 7.828 3.607 -11.508 1 95.5 63 ALA B N 1
ATOM 1563 C CA . ALA B 1 63 ? 7.395 4.516 -10.445 1 95.5 63 ALA B CA 1
ATOM 1564 C C . ALA B 1 63 ? 7.402 5.965 -10.93 1 95.5 63 ALA B C 1
ATOM 1566 O O . ALA B 1 63 ? 6.582 6.773 -10.492 1 95.5 63 ALA B O 1
ATOM 1567 N N . ARG B 1 64 ? 8.234 6.27 -11.758 1 93.12 64 ARG B N 1
ATOM 1568 C CA . ARG B 1 64 ? 8.359 7.637 -12.25 1 93.12 64 ARG B CA 1
ATOM 1569 C C . ARG B 1 64 ? 7.129 8.039 -13.055 1 93.12 64 ARG B C 1
ATOM 1571 O O . ARG B 1 64 ? 6.879 9.227 -13.266 1 93.12 64 ARG B O 1
ATOM 1578 N N . LYS B 1 65 ? 6.383 7.074 -13.445 1 93.81 65 LYS B N 1
ATOM 1579 C CA . LYS B 1 65 ? 5.188 7.34 -14.242 1 93.81 65 LYS B CA 1
ATOM 1580 C C . LYS B 1 65 ? 3.945 7.406 -13.352 1 93.81 65 LYS B C 1
ATOM 1582 O O . LYS B 1 65 ? 2.836 7.617 -13.844 1 93.81 65 LYS B O 1
ATOM 1587 N N . ILE B 1 66 ? 4.094 7.191 -12.156 1 92.62 66 ILE B N 1
ATOM 1588 C CA . ILE B 1 66 ? 3.002 7.152 -11.188 1 92.62 66 ILE B CA 1
ATOM 1589 C C . ILE B 1 66 ? 3.08 8.375 -10.273 1 92.62 66 ILE B C 1
ATOM 1591 O O . ILE B 1 66 ? 4.168 8.766 -9.844 1 92.62 66 ILE B O 1
ATOM 1595 N N . LYS B 1 67 ? 1.983 9.016 -10.078 1 91.06 67 LYS B N 1
ATOM 1596 C CA . LYS B 1 67 ? 1.926 10.023 -9.023 1 91.06 67 LYS B CA 1
ATOM 1597 C C . LYS B 1 67 ? 1.838 9.367 -7.645 1 91.06 67 LYS B C 1
ATOM 1599 O O . LYS B 1 67 ? 0.838 8.719 -7.324 1 91.06 67 LYS B O 1
ATOM 1604 N N . TYR B 1 68 ? 2.895 9.562 -6.914 1 92.38 68 TYR B N 1
ATOM 1605 C CA . TYR B 1 68 ? 2.887 8.938 -5.598 1 92.38 68 TYR B CA 1
ATOM 1606 C C . TYR B 1 68 ? 3.711 9.75 -4.605 1 92.38 68 TYR B C 1
ATOM 1608 O O . TYR B 1 68 ? 4.645 10.453 -4.992 1 92.38 68 TYR B O 1
ATOM 1616 N N . ASP B 1 69 ? 3.291 9.742 -3.35 1 89.62 69 ASP B N 1
ATOM 1617 C CA . ASP B 1 69 ? 4.172 10.102 -2.244 1 89.62 69 ASP B CA 1
ATOM 1618 C C . ASP B 1 69 ? 4.805 8.859 -1.616 1 89.62 69 ASP B C 1
ATOM 1620 O O . ASP B 1 69 ? 5.98 8.875 -1.247 1 89.62 69 ASP B O 1
ATOM 1624 N N . VAL B 1 70 ? 4.027 7.758 -1.558 1 92.12 70 VAL B N 1
ATOM 1625 C CA . VAL B 1 70 ? 4.488 6.477 -1.031 1 92.12 70 VAL B CA 1
ATOM 1626 C C . VAL B 1 70 ? 3.928 5.34 -1.878 1 92.12 70 VAL B C 1
ATOM 1628 O O . VAL B 1 70 ? 2.76 5.367 -2.273 1 92.12 70 VAL B O 1
ATOM 1631 N N . ILE B 1 71 ? 4.75 4.367 -2.188 1 95.88 71 ILE B N 1
ATOM 1632 C CA . ILE B 1 71 ? 4.305 3.109 -2.779 1 95.88 71 ILE B CA 1
ATOM 1633 C C . ILE B 1 71 ? 4.574 1.961 -1.81 1 95.88 71 ILE B C 1
ATOM 1635 O O . ILE B 1 71 ? 5.723 1.704 -1.444 1 95.88 71 ILE B O 1
ATOM 1639 N N . GLY B 1 72 ? 3.455 1.319 -1.323 1 96.81 72 GLY B N 1
ATOM 1640 C CA . GLY B 1 72 ? 3.621 0.031 -0.669 1 96.81 72 GLY B CA 1
ATOM 1641 C C . GLY B 1 72 ? 3.867 -1.105 -1.644 1 96.81 72 GLY B C 1
ATOM 1642 O O . GLY B 1 72 ? 3.139 -1.257 -2.625 1 96.81 72 GLY B O 1
ATOM 1643 N N . LEU B 1 73 ? 4.891 -1.874 -1.409 1 98.38 73 LEU B N 1
ATOM 1644 C CA . LEU B 1 73 ? 5.309 -2.932 -2.324 1 98.38 73 LEU B CA 1
ATOM 1645 C C . LEU B 1 73 ? 5.031 -4.309 -1.726 1 98.38 73 LEU B C 1
ATOM 1647 O O . LEU B 1 73 ? 5.215 -4.516 -0.524 1 98.38 73 LEU B O 1
ATOM 1651 N N . THR B 1 74 ? 4.574 -5.262 -2.539 1 98.56 74 THR B N 1
ATOM 1652 C CA . THR B 1 74 ? 4.477 -6.668 -2.152 1 98.56 74 THR B CA 1
ATOM 1653 C C . THR B 1 74 ? 5.172 -7.562 -3.176 1 98.56 74 THR B C 1
ATOM 1655 O O . THR B 1 74 ? 5.508 -7.113 -4.273 1 98.56 74 THR B O 1
ATOM 1658 N N . GLU B 1 75 ? 5.426 -8.766 -2.812 1 98.25 75 GLU B N 1
ATOM 1659 C CA . GLU B 1 75 ? 6.133 -9.75 -3.621 1 98.25 75 GLU B CA 1
ATOM 1660 C C . GLU B 1 75 ? 7.484 -9.211 -4.082 1 98.25 75 GLU B C 1
ATOM 1662 O O . GLU B 1 75 ? 7.801 -9.258 -5.273 1 98.25 75 GLU B O 1
ATOM 1667 N N . THR B 1 76 ? 8.195 -8.672 -3.16 1 98.56 76 THR B N 1
ATOM 1668 C CA . THR B 1 76 ? 9.516 -8.148 -3.494 1 98.56 76 THR B CA 1
ATOM 1669 C C . THR B 1 76 ? 10.531 -9.289 -3.615 1 98.56 76 THR B C 1
ATOM 1671 O O . THR B 1 76 ? 11.531 -9.164 -4.332 1 98.56 76 THR B O 1
ATOM 1674 N N . ARG B 1 77 ? 10.359 -10.344 -2.857 1 98.38 77 ARG B N 1
ATOM 1675 C CA . ARG B 1 77 ? 11.109 -11.594 -2.924 1 98.38 77 ARG B CA 1
ATOM 1676 C C . ARG B 1 77 ? 12.586 -11.352 -2.623 1 98.38 77 ARG B C 1
ATOM 1678 O O . ARG B 1 77 ? 13.453 -12.055 -3.145 1 98.38 77 ARG B O 1
ATOM 1685 N N . GLN B 1 78 ? 12.781 -10.32 -1.865 1 97.75 78 GLN B N 1
ATOM 1686 C CA . GLN B 1 78 ? 14.141 -10.016 -1.439 1 97.75 78 GLN B CA 1
ATOM 1687 C C . GLN B 1 78 ? 14.602 -10.969 -0.343 1 97.75 78 GLN B C 1
ATOM 1689 O O . GLN B 1 78 ? 13.891 -11.188 0.639 1 97.75 78 GLN B O 1
ATOM 1694 N N . ARG B 1 79 ? 15.75 -11.5 -0.503 1 97 79 ARG B N 1
ATOM 1695 C CA . ARG B 1 79 ? 16.266 -12.461 0.475 1 97 79 ARG B CA 1
ATOM 1696 C C . ARG B 1 79 ? 16.891 -11.742 1.662 1 97 79 ARG B C 1
ATOM 1698 O O . ARG B 1 79 ? 16.938 -12.281 2.771 1 97 79 ARG B O 1
ATOM 1705 N N . HIS B 1 80 ? 17.359 -10.508 1.431 1 96.38 80 HIS B N 1
ATOM 1706 C CA . HIS B 1 80 ? 17.969 -9.68 2.467 1 96.38 80 HIS B CA 1
ATOM 1707 C C . HIS B 1 80 ? 17.328 -8.297 2.512 1 96.38 80 HIS B C 1
ATOM 1709 O O . HIS B 1 80 ? 16.953 -7.746 1.472 1 96.38 80 HIS B O 1
ATOM 1715 N N . PRO B 1 81 ? 17.219 -7.863 3.738 1 95.44 81 PRO B N 1
ATOM 1716 C CA . PRO B 1 81 ? 16.688 -6.504 3.801 1 95.44 81 PRO B CA 1
ATOM 1717 C C . PRO B 1 81 ? 17.516 -5.5 3.014 1 95.44 81 PRO B C 1
ATOM 1719 O O . PRO B 1 81 ? 18.734 -5.668 2.891 1 95.44 81 PRO B O 1
ATOM 1722 N N . LEU B 1 82 ? 16.797 -4.512 2.465 1 95.19 82 LEU B N 1
ATOM 1723 C CA . LEU B 1 82 ? 17.484 -3.486 1.68 1 95.19 82 LEU B CA 1
ATOM 1724 C C . LEU B 1 82 ? 16.953 -2.1 2.029 1 95.19 82 LEU B C 1
ATOM 1726 O O . LEU B 1 82 ? 15.742 -1.91 2.18 1 95.19 82 LEU B O 1
ATOM 1730 N N . SER B 1 83 ? 17.812 -1.188 2.309 1 93.44 83 SER B N 1
ATOM 1731 C CA . SER B 1 83 ? 17.531 0.237 2.424 1 93.44 83 SER B CA 1
ATOM 1732 C C . SER B 1 83 ? 18.422 1.06 1.498 1 93.44 83 SER B C 1
ATOM 1734 O O . SER B 1 83 ? 19.641 0.944 1.543 1 93.44 83 SER B O 1
ATOM 1736 N N . ALA B 1 84 ? 17.75 1.777 0.649 1 92.62 84 ALA B N 1
ATOM 1737 C CA . ALA B 1 84 ? 18.516 2.549 -0.326 1 92.62 84 ALA B CA 1
ATOM 1738 C C . ALA B 1 84 ? 17.938 3.947 -0.499 1 92.62 84 ALA B C 1
ATOM 1740 O O . ALA B 1 84 ? 16.719 4.129 -0.45 1 92.62 84 ALA B O 1
ATOM 1741 N N . VAL B 1 85 ? 18.828 4.883 -0.672 1 91.06 85 VAL B N 1
ATOM 1742 C CA . VAL B 1 85 ? 18.453 6.246 -1.044 1 91.06 85 VAL B CA 1
ATOM 1743 C C . VAL B 1 85 ? 19.062 6.586 -2.404 1 91.06 85 VAL B C 1
ATOM 1745 O O . VAL B 1 85 ? 20.266 6.418 -2.619 1 91.06 85 VAL B O 1
ATOM 1748 N N . TYR B 1 86 ? 18.234 7.047 -3.193 1 91.75 86 TYR B N 1
ATOM 1749 C CA . TYR B 1 86 ? 18.672 7.34 -4.551 1 91.75 86 TYR B CA 1
ATOM 1750 C C . TYR B 1 86 ? 18.969 8.82 -4.723 1 91.75 86 TYR B C 1
ATOM 1752 O O . TYR B 1 86 ? 18.5 9.648 -3.936 1 91.75 86 TYR B O 1
ATOM 1760 N N . ASP B 1 87 ? 19.719 9.164 -5.777 1 90.88 87 ASP B N 1
ATOM 1761 C CA . ASP B 1 87 ? 20.109 10.547 -6.039 1 90.88 87 ASP B CA 1
ATOM 1762 C C . ASP B 1 87 ? 18.891 11.414 -6.348 1 90.88 87 ASP B C 1
ATOM 1764 O O . ASP B 1 87 ? 18.891 12.617 -6.082 1 90.88 87 ASP B O 1
ATOM 1768 N N . THR B 1 88 ? 17.938 10.797 -6.852 1 88.69 88 THR B N 1
ATOM 1769 C CA . THR B 1 88 ? 16.719 11.516 -7.219 1 88.69 88 THR B CA 1
ATOM 1770 C C . THR B 1 88 ? 15.898 11.859 -5.98 1 88.69 88 THR B C 1
ATOM 1772 O O . THR B 1 88 ? 14.922 12.609 -6.062 1 88.69 88 THR B O 1
ATOM 1775 N N . GLY B 1 89 ? 16.266 11.336 -4.793 1 86.88 89 GLY B N 1
ATOM 1776 C CA . GLY B 1 89 ? 15.609 11.656 -3.537 1 86.88 89 GLY B CA 1
ATOM 1777 C C . GLY B 1 89 ? 14.68 10.555 -3.055 1 86.88 89 GLY B C 1
ATOM 1778 O O . GLY B 1 89 ? 14.188 10.609 -1.927 1 86.88 89 GLY B O 1
ATOM 1779 N N . GLU B 1 90 ? 14.453 9.539 -3.916 1 91 90 GLU B N 1
ATOM 1780 C CA . GLU B 1 90 ? 13.594 8.43 -3.527 1 91 90 GLU B CA 1
ATOM 1781 C C . GLU B 1 90 ? 14.281 7.531 -2.506 1 91 90 GLU B C 1
ATOM 1783 O O . GLU B 1 90 ? 15.5 7.34 -2.561 1 91 90 GLU B O 1
ATOM 1788 N N . GLU B 1 91 ? 13.531 6.996 -1.59 1 92.38 91 GLU B N 1
ATOM 1789 C CA . GLU B 1 91 ? 14 6.016 -0.618 1 92.38 91 GLU B CA 1
ATOM 1790 C C . GLU B 1 91 ? 13.273 4.684 -0.783 1 92.38 91 GLU B C 1
ATOM 1792 O O . GLU B 1 91 ? 12.047 4.645 -0.887 1 92.38 91 GLU B O 1
ATOM 1797 N N . LEU B 1 92 ? 14.07 3.664 -0.802 1 94.69 92 LEU B N 1
ATOM 1798 C CA . LEU B 1 92 ? 13.547 2.314 -0.955 1 94.69 92 LEU B CA 1
ATOM 1799 C C . LEU B 1 92 ? 13.883 1.458 0.261 1 94.69 92 LEU B C 1
ATOM 1801 O O . LEU B 1 92 ? 15.039 1.377 0.667 1 94.69 92 LEU B O 1
ATOM 1805 N N . PHE B 1 93 ? 12.844 0.878 0.861 1 95.5 93 PHE B N 1
ATOM 1806 C CA . PHE B 1 93 ? 12.992 -0.077 1.952 1 95.5 93 PHE B CA 1
ATOM 1807 C C . PHE B 1 93 ? 12.375 -1.42 1.583 1 95.5 93 PHE B C 1
ATOM 1809 O O . PHE B 1 93 ? 11.195 -1.49 1.237 1 95.5 93 PHE B O 1
ATOM 1816 N N . LEU B 1 94 ? 13.148 -2.463 1.616 1 97 94 LEU B N 1
ATOM 1817 C CA . LEU B 1 94 ? 12.656 -3.805 1.322 1 97 94 LEU B CA 1
ATOM 1818 C C . LEU B 1 94 ? 12.898 -4.742 2.502 1 97 94 LEU B C 1
ATOM 1820 O O . LEU B 1 94 ? 14 -4.793 3.043 1 97 94 LEU B O 1
ATOM 1824 N N . GLY B 1 95 ? 11.828 -5.41 2.906 1 97.19 95 GLY B N 1
ATOM 1825 C CA . GLY B 1 95 ? 11.984 -6.523 3.832 1 97.19 95 GLY B CA 1
ATOM 1826 C C . GLY B 1 95 ? 12.453 -7.801 3.162 1 97.19 95 GLY B C 1
ATOM 1827 O O . GLY B 1 95 ? 13.172 -7.75 2.16 1 97.19 95 GLY B O 1
ATOM 1828 N N . THR B 1 96 ? 12.094 -8.906 3.836 1 97.25 96 THR B N 1
ATOM 1829 C CA . THR B 1 96 ? 12.609 -10.172 3.316 1 97.25 96 THR B CA 1
ATOM 1830 C C . THR B 1 96 ? 11.469 -11.125 2.992 1 97.25 96 THR B C 1
ATOM 1832 O O . THR B 1 96 ? 10.406 -11.07 3.619 1 97.25 96 THR B O 1
ATOM 1835 N N . CYS B 1 97 ? 11.742 -11.992 2.027 1 97.62 97 CYS B N 1
ATOM 1836 C CA . CYS B 1 97 ? 10.844 -13.102 1.742 1 97.62 97 CYS B CA 1
ATOM 1837 C C . CYS B 1 97 ? 11.102 -14.266 2.684 1 97.62 97 CYS B C 1
ATOM 1839 O O . CYS B 1 97 ? 12 -14.203 3.525 1 97.62 97 CYS B O 1
ATOM 1841 N N . ASP B 1 98 ? 10.258 -15.25 2.611 1 95.88 98 ASP B N 1
ATOM 1842 C CA . ASP B 1 98 ? 10.461 -16.438 3.447 1 95.88 98 ASP B CA 1
ATOM 1843 C C . ASP B 1 98 ? 11.531 -17.344 2.85 1 95.88 98 ASP B C 1
ATOM 1845 O O . ASP B 1 98 ? 12.164 -17 1.854 1 95.88 98 ASP B O 1
ATOM 1849 N N . GLY B 1 99 ? 11.867 -18.391 3.471 1 93.75 99 GLY B N 1
ATOM 1850 C CA . GLY B 1 99 ? 12.906 -19.328 3.07 1 93.75 99 GLY B CA 1
ATOM 1851 C C . GLY B 1 99 ? 12.711 -19.891 1.675 1 93.75 99 GLY B C 1
ATOM 1852 O O . GLY B 1 99 ? 13.664 -20.344 1.039 1 93.75 99 GLY B O 1
ATOM 1853 N N . ARG B 1 100 ? 11.484 -19.797 1.146 1 95 100 ARG B N 1
ATOM 1854 C CA . ARG B 1 100 ? 11.156 -20.328 -0.178 1 95 100 ARG B CA 1
ATOM 1855 C C . ARG B 1 100 ? 11.141 -19.203 -1.216 1 95 100 ARG B C 1
ATOM 1857 O O . ARG B 1 100 ? 10.734 -19.422 -2.359 1 95 100 ARG B O 1
ATOM 1864 N N . GLY B 1 101 ? 11.461 -18.078 -0.763 1 95.19 101 GLY B N 1
ATOM 1865 C CA . GLY B 1 101 ? 11.484 -16.953 -1.683 1 95.19 101 GLY B CA 1
ATOM 1866 C C . GLY B 1 101 ? 10.102 -16.375 -1.947 1 95.19 101 GLY B C 1
ATOM 1867 O O . GLY B 1 101 ? 9.867 -15.758 -2.994 1 95.19 101 GLY B O 1
ATOM 1868 N N . VAL B 1 102 ? 9.219 -16.578 -1.069 1 95.06 102 VAL B N 1
ATOM 1869 C CA . VAL B 1 102 ? 7.848 -16.141 -1.282 1 95.06 102 VAL B CA 1
ATOM 1870 C C . VAL B 1 102 ? 7.574 -14.891 -0.445 1 95.06 102 VAL B C 1
ATOM 1872 O O . VAL B 1 102 ? 7.988 -14.812 0.714 1 95.06 102 VAL B O 1
ATOM 1875 N N . GLY B 1 103 ? 6.887 -13.969 -1.05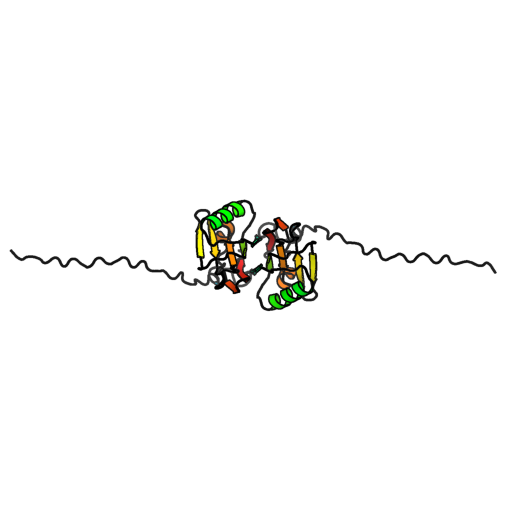4 1 98 103 GLY B N 1
ATOM 1876 C CA . GLY B 1 103 ? 6.449 -12.781 -0.343 1 98 103 GLY B CA 1
ATOM 1877 C C . GLY B 1 103 ? 7.48 -11.672 -0.346 1 98 103 GLY B C 1
ATOM 1878 O O . GLY B 1 103 ? 8.156 -11.445 -1.351 1 98 103 GLY B O 1
ATOM 1879 N N . GLY B 1 104 ? 7.527 -11.008 0.761 1 98.25 104 GLY B N 1
ATOM 1880 C CA . GLY B 1 104 ? 8.344 -9.812 0.881 1 98.25 104 GLY B CA 1
ATOM 1881 C C . GLY B 1 104 ? 7.562 -8.523 0.678 1 98.25 104 GLY B C 1
ATOM 1882 O O . GLY B 1 104 ? 6.734 -8.438 -0.228 1 98.25 104 GLY B O 1
ATOM 1883 N N . VAL B 1 105 ? 7.84 -7.605 1.465 1 98.44 105 VAL B N 1
ATOM 1884 C CA . VAL B 1 105 ? 7.156 -6.316 1.408 1 98.44 105 VAL B CA 1
ATOM 1885 C C . VAL B 1 105 ? 8.188 -5.188 1.421 1 98.44 105 VAL B C 1
ATOM 1887 O O . VAL B 1 105 ? 9.352 -5.402 1.761 1 98.44 105 VAL B O 1
ATOM 1890 N N . GLY B 1 106 ? 7.746 -4.035 0.992 1 97.62 106 GLY B N 1
ATOM 1891 C CA . GLY B 1 106 ? 8.633 -2.885 0.964 1 97.62 106 GLY B CA 1
ATOM 1892 C C . GLY B 1 106 ? 7.898 -1.568 0.806 1 97.62 106 GLY B C 1
ATOM 1893 O O . GLY B 1 106 ? 6.668 -1.542 0.74 1 97.62 106 GLY B O 1
ATOM 1894 N N . ILE B 1 107 ? 8.664 -0.508 0.771 1 96.25 107 ILE B N 1
ATOM 1895 C CA . ILE B 1 107 ? 8.156 0.85 0.62 1 96.25 107 ILE B CA 1
ATOM 1896 C C . ILE B 1 107 ? 9.078 1.652 -0.294 1 96.25 107 ILE B C 1
ATOM 1898 O O . ILE B 1 107 ? 10.305 1.562 -0.184 1 96.25 107 ILE B O 1
ATOM 1902 N N . LEU B 1 108 ? 8.477 2.289 -1.173 1 95.25 108 LEU B N 1
ATOM 1903 C CA . LEU B 1 108 ? 9.156 3.316 -1.954 1 95.25 108 LEU B CA 1
ATOM 1904 C C . LEU B 1 108 ? 8.57 4.695 -1.665 1 95.25 108 LEU B C 1
ATOM 1906 O O . LEU B 1 108 ? 7.391 4.938 -1.926 1 95.25 108 LEU B O 1
ATOM 1910 N N . ALA B 1 109 ? 9.367 5.574 -1.121 1 92.31 109 ALA B N 1
ATOM 1911 C CA . ALA B 1 109 ? 8.922 6.922 -0.773 1 92.31 109 ALA B CA 1
ATOM 1912 C C . ALA B 1 109 ? 9.547 7.961 -1.697 1 92.31 109 ALA B C 1
ATOM 1914 O O . ALA B 1 109 ? 10.734 7.883 -2.016 1 92.31 109 ALA B O 1
ATOM 1915 N N . SER B 1 110 ? 8.664 8.906 -2.062 1 90.12 110 SER B N 1
ATOM 1916 C CA . SER B 1 110 ? 9.156 9.945 -2.963 1 90.12 110 SER B CA 1
ATOM 1917 C C . SER B 1 110 ? 9.969 11 -2.207 1 90.12 110 SER B C 1
ATOM 1919 O O . SER B 1 110 ? 9.867 11.102 -0.983 1 90.12 110 SER B O 1
ATOM 1921 N N . MET B 1 111 ? 10.609 11.867 -2.938 1 76 111 MET B N 1
ATOM 1922 C CA . MET B 1 111 ? 11.398 12.961 -2.381 1 76 111 MET B CA 1
ATOM 1923 C C . MET B 1 111 ? 10.5 13.977 -1.681 1 76 111 MET B C 1
ATOM 1925 O O . MET B 1 111 ? 10.875 14.531 -0.645 1 76 111 MET B O 1
ATOM 1929 N N . SER B 1 112 ? 9.383 14.25 -2.271 1 73.06 112 SER B N 1
ATOM 1930 C CA . SER B 1 112 ? 8.469 15.234 -1.706 1 73.06 112 SER B CA 1
ATOM 1931 C C . SER B 1 112 ? 8.086 14.875 -0.275 1 73.06 112 SER B C 1
ATOM 1933 O O . SER B 1 112 ? 8 15.758 0.589 1 73.06 112 SER B O 1
ATOM 1935 N N . LEU B 1 113 ? 7.871 13.688 -0.069 1 70 113 LEU B N 1
ATOM 1936 C CA . LEU B 1 113 ? 7.496 13.242 1.269 1 70 113 LEU B CA 1
ATOM 1937 C C . LEU B 1 113 ? 8.703 13.266 2.205 1 70 113 LEU B C 1
ATOM 1939 O O . LEU B 1 113 ? 8.578 13.648 3.369 1 70 113 LEU B O 1
ATOM 1943 N N . THR B 1 114 ? 9.719 12.961 1.659 1 63.66 114 THR B N 1
ATOM 1944 C CA . THR B 1 114 ? 10.906 12.82 2.492 1 63.66 114 THR B CA 1
ATOM 1945 C C . THR B 1 114 ? 11.398 14.188 2.957 1 63.66 114 THR B C 1
ATOM 1947 O O . THR B 1 114 ? 11.984 14.312 4.035 1 63.66 114 THR B O 1
ATOM 1950 N N . LYS B 1 115 ? 11.062 15.273 2.221 1 62.06 115 LYS B N 1
ATOM 1951 C CA . LYS B 1 115 ? 11.469 16.625 2.6 1 62.06 115 LYS B CA 1
ATOM 1952 C C . LYS B 1 115 ? 10.539 17.203 3.658 1 62.06 115 LYS B C 1
ATOM 1954 O O . LYS B 1 115 ? 10.961 18.016 4.48 1 62.06 115 LYS B O 1
ATOM 1959 N N . ASN B 1 116 ? 9.312 17.125 3.438 1 55.75 116 ASN B N 1
ATOM 1960 C CA . ASN B 1 116 ? 8.328 17.797 4.289 1 55.75 116 ASN B CA 1
ATOM 1961 C C . ASN B 1 116 ? 7.973 16.938 5.504 1 55.75 116 ASN B C 1
ATOM 1963 O O . ASN B 1 116 ? 7.262 17.391 6.398 1 55.75 116 ASN B O 1
ATOM 1967 N N . GLU B 1 117 ? 8.008 16 5.398 1 51.25 117 GLU B N 1
ATOM 1968 C CA . GLU B 1 117 ? 7.461 15.109 6.422 1 51.25 117 GLU B CA 1
ATOM 1969 C C . GLU B 1 117 ? 8.57 14.375 7.168 1 51.25 117 GLU B C 1
ATOM 1971 O O . GLU B 1 117 ? 9.625 14.086 6.594 1 51.25 117 GLU B O 1
ATOM 1976 N N . THR B 1 118 ? 8.695 14.828 8.477 1 47.81 118 THR B N 1
ATOM 1977 C CA . THR B 1 118 ? 9.398 13.922 9.375 1 47.81 118 THR B CA 1
ATOM 1978 C C . THR B 1 118 ? 8.945 12.484 9.172 1 47.81 118 THR B C 1
ATOM 1980 O O . THR B 1 118 ? 7.93 12.062 9.727 1 47.81 118 THR B O 1
ATOM 1983 N N . HIS B 1 119 ? 8.562 12.305 8.164 1 44.12 119 HIS B N 1
ATOM 1984 C CA . HIS B 1 119 ? 7.93 11.008 7.984 1 44.12 119 HIS B CA 1
ATOM 1985 C C . HIS B 1 119 ? 8.602 9.938 8.844 1 44.12 119 HIS B C 1
ATOM 1987 O O . HIS B 1 119 ? 7.973 9.367 9.734 1 44.1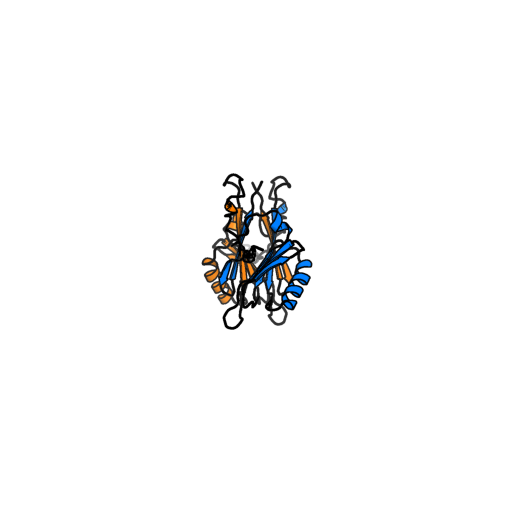2 119 HIS B O 1
ATOM 1993 N N . SER B 1 120 ? 9.016 8.852 8.078 1 45.25 120 SER B N 1
ATOM 1994 C CA . SER B 1 120 ? 8.695 7.445 7.859 1 45.25 120 SER B CA 1
ATOM 1995 C C . SER B 1 120 ? 9.43 6.547 8.844 1 45.25 120 SER B C 1
ATOM 1997 O O . SER B 1 120 ? 10.648 6.398 8.766 1 45.25 120 SER B O 1
ATOM 1999 N N . ASN B 1 121 ? 9.297 6.785 9.852 1 52.47 121 ASN B N 1
ATOM 2000 C CA . ASN B 1 121 ? 9.891 5.582 10.422 1 52.47 121 ASN B CA 1
ATOM 2001 C C . ASN B 1 121 ? 9.648 4.363 9.523 1 52.47 121 ASN B C 1
ATOM 2003 O O . ASN B 1 121 ? 8.617 4.266 8.867 1 52.47 121 ASN B O 1
ATOM 2007 N N . TYR B 1 122 ? 10.492 3.488 9.117 1 71.75 122 TYR B N 1
ATOM 2008 C CA . TYR B 1 122 ? 10.945 2.312 8.383 1 71.75 122 TYR B CA 1
ATOM 2009 C C . TYR B 1 122 ? 9.789 1.351 8.125 1 71.75 122 TYR B C 1
ATOM 2011 O O . TYR B 1 122 ? 8.688 1.535 8.648 1 71.75 122 TYR B O 1
ATOM 2019 N N . LEU B 1 123 ? 9.992 0.703 7.121 1 89.88 123 LEU B N 1
ATOM 2020 C CA . LEU B 1 123 ? 9.195 -0.484 6.828 1 89.88 123 LEU B CA 1
ATOM 2021 C C . LEU B 1 123 ? 9.141 -1.412 8.031 1 89.88 123 LEU B C 1
ATOM 2023 O O . LEU B 1 123 ? 10.172 -1.8 8.578 1 89.88 123 LEU B O 1
ATOM 2027 N N . ARG B 1 124 ? 7.977 -1.453 8.594 1 93.12 124 ARG B N 1
ATOM 2028 C CA . ARG B 1 124 ? 7.73 -2.562 9.508 1 93.12 124 ARG B CA 1
ATOM 2029 C C . ARG B 1 124 ? 7.113 -3.75 8.781 1 93.12 124 ARG B C 1
ATOM 2031 O O . ARG B 1 124 ? 5.984 -3.67 8.297 1 93.12 124 ARG B O 1
ATOM 2038 N N . GLN B 1 125 ? 7.914 -4.805 8.734 1 95.94 125 GLN B N 1
ATOM 2039 C CA . GLN B 1 125 ? 7.379 -6.016 8.125 1 95.94 125 GLN B CA 1
ATOM 2040 C C . GLN B 1 125 ? 6.609 -6.852 9.141 1 95.94 125 GLN B C 1
ATOM 2042 O O . GLN B 1 125 ? 7.211 -7.492 10.008 1 95.94 125 GLN B O 1
ATOM 2047 N N . GLU B 1 126 ? 5.348 -6.832 9.008 1 95.31 126 GLU B N 1
ATOM 2048 C CA . GLU B 1 126 ? 4.496 -7.57 9.938 1 95.31 126 GLU B CA 1
ATOM 2049 C C . GLU B 1 126 ? 4.473 -9.055 9.602 1 95.31 126 GLU B C 1
ATOM 2051 O O . GLU B 1 126 ? 4.316 -9.898 10.492 1 95.31 126 GLU B O 1
ATOM 2056 N N . SER B 1 127 ? 4.508 -9.422 8.391 1 96 127 SER B N 1
ATOM 2057 C CA . SER B 1 127 ? 4.598 -10.766 7.824 1 96 127 SER B CA 1
ATOM 2058 C C . SER B 1 127 ? 5.219 -10.734 6.434 1 96 127 SER B C 1
ATOM 2060 O O . SER B 1 127 ? 5.66 -9.688 5.965 1 96 127 SER B O 1
ATOM 2062 N N . ASN B 1 128 ? 5.234 -11.875 5.883 1 96.12 128 ASN B N 1
ATOM 2063 C CA . ASN B 1 128 ? 5.793 -11.945 4.535 1 96.12 128 ASN B CA 1
ATOM 2064 C C . ASN B 1 128 ? 4.883 -11.266 3.518 1 96.12 128 ASN B C 1
ATOM 2066 O O . ASN B 1 128 ? 5.309 -10.969 2.398 1 96.12 128 ASN B O 1
ATOM 2070 N N . VAL B 1 129 ? 3.66 -11.016 3.928 1 97 129 VAL B N 1
ATOM 2071 C CA . VAL B 1 129 ? 2.734 -10.477 2.938 1 97 129 VAL B CA 1
ATOM 2072 C C . VAL B 1 129 ? 2.213 -9.125 3.402 1 97 129 VAL B C 1
ATOM 2074 O O . VAL B 1 129 ? 1.44 -8.469 2.695 1 97 129 VAL B O 1
ATOM 2077 N N . CYS B 1 130 ? 2.664 -8.633 4.551 1 97.94 130 CYS B N 1
ATOM 2078 C CA . CYS B 1 130 ? 2.125 -7.395 5.109 1 97.94 130 CYS B CA 1
ATOM 2079 C C . CYS B 1 130 ? 3.244 -6.484 5.602 1 97.94 130 CYS B C 1
ATOM 2081 O O . CYS B 1 130 ? 4.07 -6.898 6.414 1 97.94 130 CYS B O 1
ATOM 2083 N N . GLY B 1 131 ? 3.23 -5.266 5.078 1 97.19 131 GLY B N 1
ATOM 2084 C CA . GLY B 1 131 ? 4.121 -4.211 5.531 1 97.19 131 GLY B CA 1
ATOM 2085 C C . GLY B 1 131 ? 3.383 -2.979 6.023 1 97.19 131 GLY B C 1
ATOM 2086 O O . GLY B 1 131 ? 2.297 -2.662 5.531 1 97.19 131 GLY B O 1
ATOM 2087 N N . ARG B 1 132 ? 4.055 -2.244 6.949 1 95.12 132 ARG B N 1
ATOM 2088 C CA . ARG B 1 132 ? 3.441 -1.054 7.531 1 95.12 132 ARG B CA 1
ATOM 2089 C C . ARG B 1 132 ? 4.43 0.109 7.566 1 95.12 132 ARG B C 1
ATOM 2091 O O . ARG B 1 132 ? 5.621 -0.09 7.805 1 95.12 132 ARG B O 1
ATOM 2098 N N . GLU B 1 133 ? 3.877 1.211 7.227 1 91.06 133 GLU B N 1
ATOM 2099 C CA . GLU B 1 133 ? 4.598 2.469 7.402 1 91.06 133 GLU B CA 1
ATOM 2100 C C . GLU B 1 133 ? 3.742 3.496 8.133 1 91.06 133 GLU B C 1
ATOM 2102 O O . GLU B 1 133 ? 2.572 3.695 7.797 1 91.06 133 GLU B O 1
ATOM 2107 N N . ASP B 1 134 ? 4.359 4.156 9.078 1 86.25 134 ASP B N 1
ATOM 2108 C CA . ASP B 1 134 ? 3.672 5.203 9.828 1 86.25 134 ASP B CA 1
ATOM 2109 C C . ASP B 1 134 ? 4.129 6.59 9.375 1 86.25 134 ASP B C 1
ATOM 2111 O O . ASP B 1 134 ? 5.32 6.898 9.422 1 86.25 134 ASP B O 1
ATOM 2115 N N . MET B 1 135 ? 3.109 7.297 8.93 1 78.75 135 MET B N 1
ATOM 2116 C CA . MET B 1 135 ? 3.395 8.664 8.5 1 78.75 135 MET B CA 1
ATOM 2117 C C . MET B 1 135 ? 2.916 9.672 9.547 1 78.75 135 MET B C 1
ATOM 2119 O O . MET B 1 135 ? 1.82 9.531 10.094 1 78.75 135 MET B O 1
ATOM 2123 N N . ILE B 1 136 ? 3.848 10.57 9.852 1 70.19 136 ILE B N 1
ATOM 2124 C CA . ILE B 1 136 ? 3.482 11.633 10.789 1 70.19 136 ILE B CA 1
ATOM 2125 C C . ILE B 1 136 ? 3.418 12.969 10.055 1 70.19 136 ILE B C 1
ATOM 2127 O O . ILE B 1 136 ? 4.375 13.359 9.383 1 70.19 136 ILE B O 1
ATOM 2131 N N . GLN B 1 137 ? 2.283 13.516 10.023 1 60.97 137 GLN B N 1
ATOM 2132 C CA . GLN B 1 137 ? 2.125 14.836 9.422 1 60.97 137 GLN B CA 1
ATOM 2133 C C . GLN B 1 137 ? 2.125 15.93 10.484 1 60.97 137 GLN B C 1
ATOM 2135 O O . GLN B 1 137 ? 1.368 15.859 11.453 1 60.97 137 GLN B O 1
ATOM 2140 N N . CYS B 1 138 ? 3.256 16.734 10.414 1 53.16 138 CYS B N 1
ATOM 2141 C CA . CYS B 1 138 ? 3.365 17.844 11.344 1 53.16 138 CYS B CA 1
ATOM 2142 C C . CYS B 1 138 ? 2.734 19.109 10.766 1 53.16 138 CYS B C 1
ATOM 2144 O O . CYS B 1 138 ? 2.984 19.469 9.609 1 53.16 138 CYS B O 1
ATOM 2146 N N . GLN B 1 139 ? 1.443 19.438 10.906 1 46.75 139 GLN B N 1
ATOM 2147 C CA . GLN B 1 139 ? 0.835 20.703 10.477 1 46.75 139 GLN B CA 1
ATOM 2148 C C . GLN B 1 139 ? 1.551 21.891 11.102 1 46.75 139 GLN B C 1
ATOM 2150 O O . GLN B 1 139 ? 1.826 21.906 12.305 1 46.75 139 GLN B O 1
ATOM 2155 N N . LEU B 1 140 ? 2.383 22.531 10.312 1 39.88 140 LEU B N 1
ATOM 2156 C CA . LEU B 1 140 ? 2.949 23.797 10.781 1 39.88 140 LEU B CA 1
ATOM 2157 C C . LEU B 1 140 ? 1.849 24.797 11.094 1 39.88 140 LEU B C 1
ATOM 2159 O O . LEU B 1 140 ? 0.89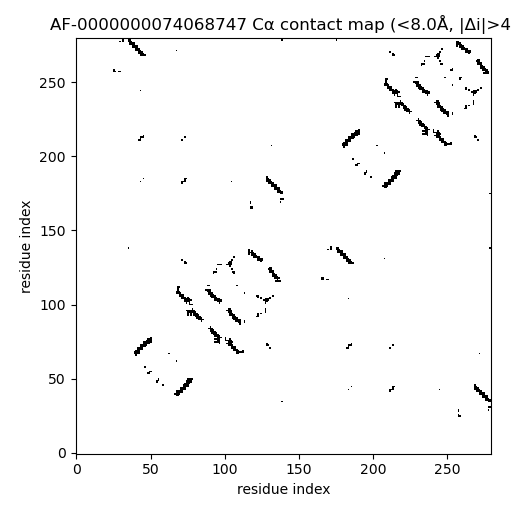2 24.938 10.328 1 39.88 140 LEU B O 1
#

Organism: Necator americanus (NCBI:txid51031)

Sequence (280 aa):
MQNSNRKESPDSGGKLGTVAPGKTDLWESCRLPKRKRTRISNCTYNARTLASDAAIEDLMIRARKIKYDVIGLTETRQRHPLSAVYDTGEELFLGTCDGRGVGGVGILASMSLTKNETHSNYLRQESNVCGREDMIQCQLMQNSNRKESPDSGGKLGTVAPGKTDLWESCRLPKRKRTRISNCTYNARTLASDAAIEDLMIRARKIKYDVIGLTETRQRHPLSAVYDTGEELFLGTCDGRGVGGVGILASMSLTKNETHSNYLRQESNVCGREDMIQCQL

Nearest PDB structures (foldseek):
  7n8k-assembly2_B  TM=6.349E-01  e=3.655E-03  Homo sapiens
  8uw3-assembly1_A  TM=6.435E-01  e=8.359E-03  Homo sapiens
  2v0r-assembly2_B  TM=6.434E-01  e=1.305E-02  Homo sapiens
  5cfe-assembly1_A  TM=6.778E-01  e=6.405E-02  Bacillus subtilis subsp. subtilis str. 168
  8igi-assembly2_B  TM=6.019E-01  e=7.275E-02  Helicobacter pylori 26695